Protein AF-A0A1V5FRV1-F1 (afdb_monomer)

Mean predicted aligned error: 22.57 Å

Nearest PDB structures (foldseek):
  6z0c-assembly1_A  TM=2.540E-01  e=7.376E+00  Escherichia coli
  6z0c-assembly4_D  TM=2.560E-01  e=9.775E+00  Escherichia coli

Radius of gyration: 44.07 Å; Cα contacts (8 Å, |Δi|>4): 240; chains: 1; bounding box: 101×92×112 Å

Solvent-accessible surface area (backbone atoms only — not comparable to full-atom values): 21365 Å² total; per-residue (Å²): 135,89,88,80,92,82,87,88,79,75,91,68,97,62,93,72,51,73,69,60,57,52,54,59,54,51,55,56,51,54,54,51,54,51,52,54,50,54,54,51,53,56,52,51,53,53,51,52,53,53,52,52,53,54,52,50,52,53,53,52,52,54,52,52,54,54,53,54,51,50,52,55,49,52,51,36,28,51,50,29,52,45,50,60,75,62,71,70,76,84,74,72,84,60,95,77,74,71,80,88,74,79,82,70,52,67,67,60,30,50,76,62,57,22,47,74,66,50,43,53,52,51,50,23,55,52,48,49,69,52,80,79,91,68,98,71,92,74,53,74,59,37,70,44,67,54,97,91,33,60,26,51,59,42,65,58,78,73,77,71,83,59,66,56,64,60,40,53,59,56,27,75,75,40,61,90,82,38,76,67,23,52,54,36,47,50,50,38,48,67,72,64,56,72,59,84,68,70,70,74,59,71,41,53,68,71,53,16,52,52,52,35,51,48,55,24,47,53,54,58,66,35,69,56,45,54,24,36,52,53,46,54,53,49,42,54,52,31,53,56,21,52,71,66,70,40,50,70,30,41,44,51,25,46,54,51,52,51,54,59,67,38,82,86,32,68,62,72,76,75,63,56,59,61,60,40,56,74,67,47,55,56,61,54,46,53,54,48,45,57,45,31,76,73,70,42,58,72,52,76,68,52,48,50,52,55,47,52,51,44,42,52,56,43,34,51,40,33,51,58,40,48,52,55,49,50,58,52,36,54,52,24,54,78,56,66,39,61,40,57,77,33,65,52,78,80,72,73,66,59,94,62,82,73,77,72,88,73,86,76,80,74,85,131

Sequence (364 aa):
MALGLLAAAGPSSQPMSFGQRLAGAMSQHDAYLQHKQAAAAAAQDRQMRMQAQQQQMQMHQFQQDQVQRQIKQQEADSNAMRDAFSQRELPGPTPDGGQLTTQFDPRGMLNGGASPEAVIKAMQLRASMEKPTDERVLKPGEAVFRNGVQAYGLAEKPEAPPEIVKLMKSRDAFPVGSPQYQTIDAAIKKATTHQPGTTVSVNTGQKGFDNTLKLRGDFRSEPIYKAHQEVQSAYSQIKAALDQASPASDLAAATKIMKLLDPGSVVRESELGMAMNATGMLDRLTHYASNIANGTKLTPSQRKDFRTLADNLYGESVKQYNGKRAEYKGIADRNGLSAQDVLGNESQMPSGKAPAGQWGIKPL

Foldseek 3Di:
DDDDDDDDDDDDPDPDDPVRVVVVVVVVVVVVVVVVVVVVVVVVVVVVVVVVVVVVVVVVVVVVVVVVVVVVLVVLLVVLLCCQVPDDDPPDDDPPNDDDDSDRDLVVSVVSNHDPVSSLVSVLDVLLPPDDPDDDDADAVDFDDDPNHTNDHHHHPDDPDPVLVVLVVQLVVDPPPDPSNVVSVVVNCVSVPDPVDPPVLCLPDPSVVVVLVVLLVVLCVDLLNVQLVLLVVLLVLLVVLLVVQALVSQLVNLVSLVLCVPCVRRDNPPDVVVVVVVVCLVVVSVVVNVVSVVVDGDDPVNSVSSNLSSLVSSQVSLVVSVVSLVVSLVVCVVSVHDSCSRRNDRDDRPPDPNPPDDPDDDDD

pLDDT: mean 70.15, std 14.92, range [35.16, 91.75]

Secondary structure (DSSP, 8-state):
------------SS---HHHHHHHHHHHHHHHHHHHHHHHHHHHHHHHHHHHHHHHHHHHHHHHHHHHHHHHHHHHHHHHHHHHHH-S------TT---------HHHHHHTT--HHHHHHHHHHHHHHSPPSS--PPPTT-EEEETTEEEEEPPS-PPPPPHHHHHHHHHTTS-TTSHHHHHHHHHHHHHH---SS----TTSHHHHHHHHHHHHHHHHHSHHHHHHHHHHHHHHHHHHHHHH--HHHHHHHHHHHHHHHSTTSSS-S-SHHHHHHTTTHHHHHHHHHHHHHTTPPPPHHHHHHHHHHHHHHHHHHHHHHHHHHHHHHHHHHHTT--HHHHH-SPPPPPSS----S-------

Structure (mmCIF, N/CA/C/O backbone):
data_AF-A0A1V5FRV1-F1
#
_entry.id   AF-A0A1V5FRV1-F1
#
loop_
_atom_site.group_PDB
_atom_site.id
_atom_site.type_symbol
_atom_site.label_atom_id
_atom_site.label_alt_id
_atom_site.label_comp_id
_atom_site.label_asym_id
_atom_site.label_entity_id
_atom_site.label_seq_id
_atom_site.pdbx_PDB_ins_code
_atom_site.Cartn_x
_atom_site.Cartn_y
_atom_site.Cartn_z
_atom_site.occupancy
_atom_site.B_iso_or_equiv
_atom_site.auth_seq_id
_atom_site.auth_comp_id
_atom_site.auth_asym_id
_atom_site.auth_atom_id
_atom_site.pdbx_PDB_model_num
ATOM 1 N N . MET A 1 1 ? -51.626 -68.113 14.637 1.00 41.09 1 MET A N 1
ATOM 2 C CA . MET A 1 1 ? -52.933 -68.799 14.598 1.00 41.09 1 MET A CA 1
ATOM 3 C C . MET A 1 1 ? -53.981 -67.799 14.145 1.00 41.09 1 MET A C 1
ATOM 5 O O . MET A 1 1 ? -53.860 -66.629 14.475 1.00 41.09 1 MET A O 1
ATOM 9 N N . ALA A 1 2 ? -54.888 -68.267 13.296 1.00 41.81 2 ALA A N 1
ATOM 10 C CA . ALA A 1 2 ? -55.846 -67.515 12.493 1.00 41.81 2 ALA A CA 1
ATOM 11 C C . ALA A 1 2 ? -57.074 -66.993 13.272 1.00 41.81 2 ALA A C 1
ATOM 13 O O . ALA A 1 2 ? -57.232 -67.337 14.439 1.00 41.81 2 ALA A O 1
ATOM 14 N N . LEU A 1 3 ? -57.942 -66.280 12.524 1.00 42.22 3 LEU A N 1
ATOM 15 C CA . LEU A 1 3 ? -59.357 -65.880 12.735 1.00 42.22 3 LEU A CA 1
ATOM 16 C C . LEU A 1 3 ? -59.529 -64.356 12.894 1.00 42.22 3 LEU A C 1
ATOM 18 O O . LEU A 1 3 ? -58.924 -63.760 13.767 1.00 42.22 3 LEU A O 1
ATOM 22 N N . GLY A 1 4 ? -60.331 -63.641 12.104 1.00 40.25 4 GLY A N 1
ATOM 23 C CA . GLY A 1 4 ? -61.232 -64.023 11.022 1.00 40.25 4 GLY A CA 1
ATOM 24 C C . GLY A 1 4 ? -61.791 -62.769 10.329 1.00 40.25 4 GLY A C 1
ATOM 25 O O . GLY A 1 4 ? -61.887 -61.700 10.926 1.00 40.25 4 GLY A O 1
ATOM 26 N N . LEU A 1 5 ? -62.116 -62.926 9.046 1.00 54.06 5 LEU A N 1
ATOM 27 C CA . LEU A 1 5 ? -62.891 -62.006 8.207 1.00 54.06 5 LEU A CA 1
ATOM 28 C C . LEU A 1 5 ? -64.274 -61.716 8.817 1.00 54.06 5 LEU A C 1
ATOM 30 O O . LEU A 1 5 ? -64.979 -62.680 9.100 1.00 54.06 5 LEU A O 1
ATOM 34 N N . LEU A 1 6 ? -64.725 -60.450 8.870 1.00 40.88 6 LEU A N 1
ATOM 35 C CA . LEU A 1 6 ? -66.151 -60.134 8.673 1.00 40.88 6 LEU A CA 1
ATOM 36 C C . LEU A 1 6 ? -66.428 -58.661 8.287 1.00 40.88 6 LEU A C 1
ATOM 38 O O . LEU A 1 6 ? -66.288 -57.747 9.088 1.00 40.88 6 LEU A O 1
ATOM 42 N N . ALA A 1 7 ? -66.828 -58.496 7.024 1.00 51.31 7 ALA A N 1
ATOM 43 C CA . ALA A 1 7 ? -67.843 -57.593 6.470 1.00 51.31 7 ALA A CA 1
ATOM 44 C C . ALA A 1 7 ? -68.009 -56.147 6.994 1.00 51.31 7 ALA A C 1
ATOM 46 O O . ALA A 1 7 ? -68.579 -55.919 8.053 1.00 51.31 7 ALA A O 1
ATOM 47 N N . ALA A 1 8 ? -67.732 -55.176 6.113 1.00 47.34 8 ALA A N 1
ATOM 48 C CA . ALA A 1 8 ? -68.568 -53.978 5.936 1.00 47.34 8 ALA A CA 1
ATOM 49 C C . ALA A 1 8 ? -68.285 -53.313 4.571 1.00 47.34 8 ALA A C 1
ATOM 51 O O . ALA A 1 8 ? -67.879 -52.158 4.490 1.00 47.34 8 ALA A O 1
ATOM 52 N N . ALA A 1 9 ? -68.457 -54.055 3.473 1.00 44.16 9 ALA A N 1
ATOM 53 C CA . ALA A 1 9 ? -68.547 -53.457 2.143 1.00 44.16 9 ALA A CA 1
ATOM 54 C C . ALA A 1 9 ? -70.025 -53.445 1.746 1.00 44.16 9 ALA A C 1
ATOM 56 O O . ALA A 1 9 ? -70.576 -54.476 1.365 1.00 44.16 9 ALA A O 1
ATOM 57 N N . GLY A 1 10 ? -70.676 -52.289 1.889 1.00 47.22 10 GLY A N 1
ATOM 58 C CA . GLY A 1 10 ? -71.986 -52.061 1.285 1.00 47.22 10 GLY A CA 1
ATOM 59 C C . GLY A 1 10 ? -71.899 -52.216 -0.242 1.00 47.22 10 GLY A C 1
ATOM 60 O O . GLY A 1 10 ? -70.828 -51.987 -0.815 1.00 47.22 10 GLY A O 1
ATOM 61 N N . PRO A 1 11 ? -72.983 -52.629 -0.918 1.00 45.28 11 PRO A N 1
ATOM 62 C CA . PRO A 1 11 ? -72.949 -52.880 -2.350 1.00 45.28 11 PRO A CA 1
ATOM 63 C C . PRO A 1 11 ? -72.830 -51.547 -3.099 1.00 45.28 11 PRO A C 1
ATOM 65 O O . PRO A 1 11 ? -73.812 -50.831 -3.272 1.00 45.28 11 PRO A O 1
ATOM 68 N N . SER A 1 12 ? -71.622 -51.194 -3.545 1.00 51.66 12 SER A N 1
ATOM 69 C CA . SER A 1 12 ? -71.445 -50.163 -4.565 1.00 51.66 12 SER A CA 1
ATOM 70 C C . SER A 1 12 ? -71.659 -50.795 -5.941 1.00 51.66 12 SER A C 1
ATOM 72 O O . SER A 1 12 ? -71.013 -51.774 -6.311 1.00 51.66 12 SER A O 1
ATOM 74 N N . SER A 1 13 ? -72.596 -50.242 -6.707 1.00 54.31 13 SER A N 1
ATOM 75 C CA . SER A 1 13 ? -73.061 -50.729 -8.014 1.00 54.31 13 SER A CA 1
ATOM 76 C C . SER A 1 13 ? -72.083 -50.468 -9.172 1.00 54.31 13 SER A C 1
ATOM 78 O O . SER A 1 13 ? -72.492 -50.392 -10.328 1.00 54.31 13 SER A O 1
ATOM 80 N N . GLN A 1 14 ? -70.783 -50.344 -8.890 1.00 61.12 14 GLN A N 1
ATOM 81 C CA . GLN A 1 14 ? -69.751 -50.129 -9.904 1.00 61.12 14 GLN A CA 1
ATOM 82 C C . GLN A 1 14 ? -68.628 -51.166 -9.754 1.00 61.12 14 GLN A C 1
ATOM 84 O O . GLN A 1 14 ? -68.031 -51.265 -8.675 1.00 61.12 14 GLN A O 1
ATOM 89 N N . PRO A 1 15 ? -68.310 -51.951 -10.803 1.00 50.84 15 PRO A N 1
ATOM 90 C CA . PRO A 1 15 ? -67.240 -52.938 -10.745 1.00 50.84 15 PRO A CA 1
ATOM 91 C C . PRO A 1 15 ? -65.875 -52.232 -10.713 1.00 50.84 15 PRO A C 1
ATOM 93 O O . PRO A 1 15 ? -65.279 -51.936 -11.742 1.00 50.84 15 PRO A O 1
ATOM 96 N N . MET A 1 16 ? -65.376 -51.940 -9.511 1.00 58.41 16 MET A N 1
ATOM 97 C CA . MET A 1 16 ? -64.010 -51.446 -9.298 1.00 58.41 16 MET A CA 1
ATOM 98 C C . MET A 1 16 ? -63.013 -52.590 -9.495 1.00 58.41 16 MET A C 1
ATOM 100 O O . MET A 1 16 ? -63.135 -53.637 -8.848 1.00 58.41 16 MET A O 1
ATOM 104 N N . SER A 1 17 ? -62.019 -52.378 -10.361 1.00 63.75 17 SER A N 1
ATOM 105 C CA . SER A 1 17 ? -60.977 -53.370 -10.640 1.00 63.75 17 SER A CA 1
ATOM 106 C C . SER A 1 17 ? -60.123 -53.633 -9.391 1.00 63.75 17 SER A C 1
ATOM 108 O O . SER A 1 17 ? -59.977 -52.770 -8.520 1.00 63.75 17 SER A O 1
ATOM 110 N N . PHE A 1 18 ? -59.530 -54.827 -9.300 1.00 62.47 18 PHE A N 1
ATOM 111 C CA . PHE A 1 18 ? -58.618 -55.207 -8.213 1.00 62.47 18 PHE A CA 1
ATOM 112 C C . PHE A 1 18 ? -57.517 -54.153 -7.970 1.00 62.47 18 PHE A C 1
ATOM 114 O O . PHE A 1 18 ? -57.190 -53.855 -6.822 1.00 62.47 18 PHE A O 1
ATOM 121 N N . GLY A 1 19 ? -57.031 -53.500 -9.034 1.00 60.72 19 GLY A N 1
ATOM 122 C CA . GLY A 1 19 ? -56.038 -52.426 -8.940 1.00 60.72 19 GLY A CA 1
ATOM 123 C C . GLY A 1 19 ? -56.545 -51.164 -8.230 1.00 60.72 19 GLY A C 1
ATOM 124 O O . GLY A 1 19 ? -55.807 -50.562 -7.454 1.00 60.72 19 GLY A O 1
ATOM 125 N N . GLN A 1 20 ? -57.816 -50.790 -8.411 1.00 59.81 20 GLN A N 1
ATOM 126 C CA . GLN A 1 20 ? -58.406 -49.624 -7.736 1.00 59.81 20 GLN A CA 1
ATOM 127 C C . GLN A 1 20 ? -58.643 -49.868 -6.242 1.00 59.81 20 GLN A C 1
ATOM 129 O O . GLN A 1 20 ? -58.508 -48.949 -5.435 1.00 59.81 20 GLN A O 1
ATOM 134 N N . ARG A 1 21 ? -58.959 -51.109 -5.853 1.00 61.53 21 ARG A N 1
ATOM 135 C CA . ARG A 1 21 ? -59.127 -51.472 -4.437 1.00 61.53 21 ARG A CA 1
ATOM 136 C C . ARG A 1 21 ? -57.789 -51.514 -3.697 1.00 61.53 21 ARG A C 1
ATOM 138 O O . ARG A 1 21 ? -57.724 -51.071 -2.554 1.00 61.53 21 ARG A O 1
ATOM 145 N N . LEU A 1 22 ? -56.726 -51.977 -4.355 1.00 59.28 22 LEU A N 1
ATOM 146 C CA . LEU A 1 22 ? -55.381 -52.000 -3.778 1.00 59.28 22 LEU A CA 1
ATOM 147 C C . LEU A 1 22 ? -54.814 -50.582 -3.581 1.00 59.28 22 LEU A C 1
ATOM 149 O O . LEU A 1 22 ? -54.295 -50.277 -2.510 1.00 59.28 22 LEU A O 1
ATOM 153 N N . ALA A 1 23 ? -55.000 -49.688 -4.556 1.00 60.22 23 ALA A N 1
ATOM 154 C CA . ALA A 1 23 ? -54.555 -48.295 -4.454 1.00 60.22 23 ALA A CA 1
ATOM 155 C C . ALA A 1 23 ? -55.243 -47.524 -3.307 1.00 60.22 23 ALA A C 1
ATOM 157 O O . ALA A 1 23 ? -54.591 -46.767 -2.590 1.00 60.22 23 ALA A O 1
ATOM 158 N N . GLY A 1 24 ? -56.545 -47.750 -3.087 1.00 60.69 24 GLY A N 1
ATOM 159 C CA . GLY A 1 24 ? -57.289 -47.128 -1.984 1.00 60.69 24 GLY A CA 1
ATOM 160 C C . GLY A 1 24 ? -56.910 -47.646 -0.590 1.00 60.69 24 GLY A C 1
ATOM 161 O O . GLY A 1 24 ? -57.058 -46.922 0.391 1.00 60.69 24 GLY A O 1
ATOM 162 N N . ALA A 1 25 ? -56.406 -48.879 -0.486 1.00 61.00 25 ALA A N 1
ATOM 163 C CA . ALA A 1 25 ? -55.920 -49.439 0.775 1.00 61.00 25 ALA A CA 1
ATOM 164 C C . ALA A 1 25 ? -54.504 -48.943 1.124 1.00 61.00 25 ALA A C 1
ATOM 166 O O . ALA A 1 25 ? -54.205 -48.706 2.293 1.00 61.00 25 ALA A O 1
ATOM 167 N N . MET A 1 26 ? -53.647 -48.737 0.118 1.00 60.81 26 MET A N 1
ATOM 168 C CA . MET A 1 26 ? -52.291 -48.211 0.319 1.00 60.81 26 MET A CA 1
ATOM 169 C C . MET A 1 26 ? -52.298 -46.734 0.743 1.00 60.81 26 MET A C 1
ATOM 171 O O . MET A 1 26 ? -51.580 -46.367 1.669 1.00 60.81 26 MET A O 1
ATOM 175 N N . SER A 1 27 ? -53.178 -45.902 0.174 1.00 60.75 27 SER A N 1
ATOM 176 C CA . SER A 1 27 ? -53.272 -44.480 0.546 1.00 60.75 27 SER A CA 1
ATOM 177 C C . SER A 1 27 ? -53.740 -44.245 1.990 1.00 60.75 27 SER A C 1
ATOM 179 O O . SER A 1 27 ? -53.295 -43.302 2.644 1.00 60.75 27 SER A O 1
ATOM 181 N N . GLN A 1 28 ? -54.598 -45.119 2.525 1.00 64.00 28 GLN A N 1
ATOM 182 C CA . GLN A 1 28 ? -55.017 -45.055 3.931 1.00 64.00 28 GLN A CA 1
ATOM 183 C C . GLN A 1 28 ? -53.898 -45.468 4.896 1.00 64.00 28 GLN A C 1
ATOM 185 O O . GLN A 1 28 ? -53.833 -44.963 6.019 1.00 64.00 28 GLN A O 1
ATOM 190 N N . HIS A 1 29 ? -52.995 -46.350 4.462 1.00 63.97 29 HIS A N 1
ATOM 191 C CA . HIS A 1 29 ? -51.834 -46.749 5.253 1.00 63.97 29 HIS A CA 1
ATOM 192 C C . HIS A 1 29 ? -50.803 -45.615 5.364 1.00 63.97 29 HIS A C 1
ATOM 194 O O . HIS A 1 29 ? -50.315 -45.333 6.462 1.00 63.97 29 HIS A O 1
ATOM 200 N N . ASP A 1 30 ? -50.545 -44.906 4.262 1.00 64.56 30 ASP A N 1
ATOM 201 C CA . ASP A 1 30 ? -49.622 -43.766 4.242 1.00 64.56 30 ASP A CA 1
ATOM 202 C C . ASP A 1 30 ? -50.126 -42.593 5.097 1.00 64.56 30 ASP A C 1
ATOM 204 O O . ASP A 1 30 ? -49.364 -42.015 5.877 1.00 64.56 30 ASP A O 1
ATOM 208 N N . ALA A 1 31 ? -51.428 -42.292 5.044 1.00 67.62 31 ALA A N 1
ATOM 209 C CA . ALA A 1 31 ? -52.031 -41.251 5.879 1.00 67.62 31 ALA A CA 1
ATOM 210 C C . ALA A 1 31 ? -51.910 -41.559 7.386 1.00 67.62 31 ALA A C 1
ATOM 212 O O . ALA A 1 31 ? -51.629 -40.671 8.196 1.00 67.62 31 ALA A O 1
ATOM 213 N N . TYR A 1 32 ? -52.070 -42.827 7.777 1.00 75.06 32 TYR A N 1
ATOM 214 C CA . TYR A 1 3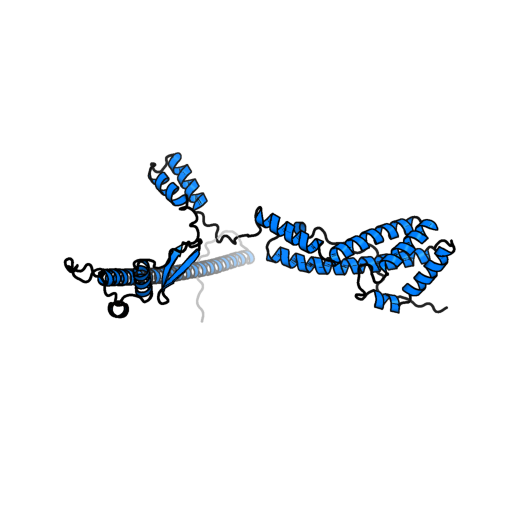2 ? -51.922 -43.259 9.168 1.00 75.06 32 TYR A CA 1
ATOM 215 C C . TYR A 1 32 ? -50.474 -43.138 9.669 1.00 75.06 32 TYR A C 1
ATOM 217 O O . TYR A 1 32 ? -50.234 -42.657 10.783 1.00 75.06 32 TYR A O 1
ATOM 225 N N . LEU A 1 33 ? -49.496 -43.522 8.843 1.00 73.00 33 LEU A N 1
ATOM 226 C CA . LEU A 1 33 ? -48.074 -43.382 9.170 1.00 73.00 33 LEU A CA 1
ATOM 227 C C . LEU A 1 33 ? -47.678 -41.910 9.338 1.00 73.00 33 LEU A C 1
ATOM 229 O O . LEU A 1 33 ? -46.997 -41.565 10.308 1.00 73.00 33 LEU A O 1
ATOM 233 N N . GLN A 1 34 ? -48.165 -41.036 8.455 1.00 76.38 34 GLN A N 1
ATOM 234 C CA . GLN A 1 34 ? -47.895 -39.601 8.517 1.00 76.38 34 GLN A CA 1
ATOM 235 C C . GLN A 1 34 ? -48.488 -38.960 9.781 1.00 76.38 34 GLN A C 1
ATOM 237 O O . GLN A 1 34 ? -47.812 -38.191 10.469 1.00 76.38 34 GLN A O 1
ATOM 242 N N . HIS A 1 35 ? -49.716 -39.330 10.157 1.00 75.88 35 HIS A N 1
ATOM 243 C CA . HIS A 1 35 ? -50.354 -38.817 11.370 1.00 75.88 35 HIS A CA 1
ATOM 244 C C . HIS A 1 35 ? -49.632 -39.277 12.649 1.00 75.88 35 HIS A C 1
ATOM 246 O O . HIS A 1 35 ? -49.495 -38.515 13.609 1.00 75.88 35 HIS A O 1
ATOM 252 N N . LYS A 1 36 ? -49.114 -40.512 12.667 1.00 75.25 36 LYS A N 1
ATOM 253 C CA . LYS A 1 36 ? -48.347 -41.042 13.804 1.00 75.25 36 LYS A CA 1
ATOM 254 C C . LYS A 1 36 ? -47.004 -40.322 13.977 1.00 75.25 36 LYS A C 1
ATOM 256 O O . LYS A 1 36 ? -46.607 -40.040 15.107 1.00 75.25 36 LYS A O 1
ATOM 261 N N . GLN A 1 37 ? -46.334 -39.979 12.876 1.00 76.81 37 GLN A N 1
ATOM 262 C CA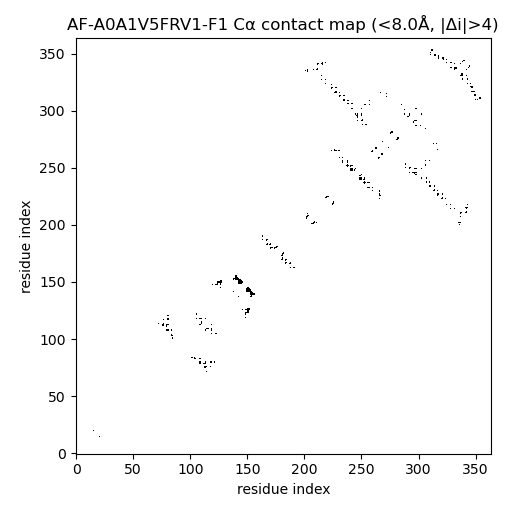 . GLN A 1 37 ? -45.094 -39.195 12.902 1.00 76.81 37 GLN A CA 1
ATOM 263 C C . GLN A 1 37 ? -45.339 -37.746 13.346 1.00 76.81 37 GLN A C 1
ATOM 265 O O . GLN A 1 37 ? -44.605 -37.235 14.192 1.00 76.81 37 GLN A O 1
ATOM 270 N N . ALA A 1 38 ? -46.412 -37.111 12.863 1.00 77.00 38 ALA A N 1
ATOM 271 C CA . ALA A 1 38 ? -46.790 -35.759 13.280 1.00 77.00 38 ALA A CA 1
ATOM 272 C C . ALA A 1 38 ? -47.134 -35.685 14.781 1.00 77.00 38 ALA A C 1
ATOM 274 O O . ALA A 1 38 ? -46.706 -34.764 15.479 1.00 77.00 38 ALA A O 1
ATOM 275 N N . ALA A 1 39 ? -47.849 -36.686 15.308 1.00 76.81 39 ALA A N 1
ATOM 276 C CA . ALA A 1 39 ? -48.165 -36.768 16.732 1.00 76.81 39 ALA A CA 1
ATOM 277 C C . ALA A 1 39 ? -46.911 -36.966 17.608 1.00 76.81 39 ALA A C 1
AT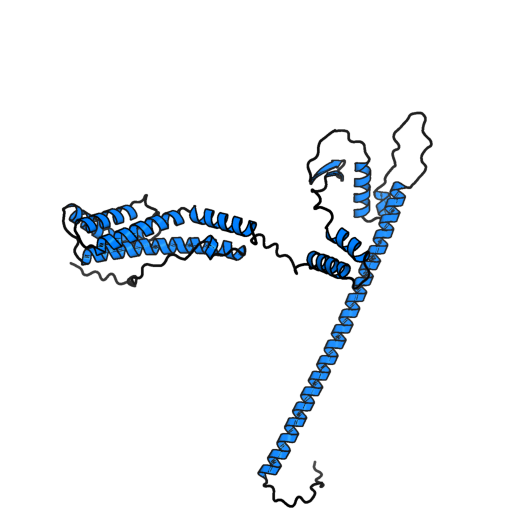OM 279 O O . ALA A 1 39 ? -46.813 -36.364 18.680 1.00 76.81 39 ALA A O 1
ATOM 280 N N . ALA A 1 40 ? -45.939 -37.762 17.147 1.00 77.56 40 ALA A N 1
ATOM 281 C CA . ALA A 1 40 ? -44.668 -37.963 17.843 1.00 77.56 40 ALA A CA 1
ATOM 282 C C . ALA A 1 40 ? -43.812 -36.682 17.870 1.00 77.56 40 ALA A C 1
ATOM 284 O O . ALA A 1 40 ? -43.289 -36.319 18.925 1.00 77.56 40 ALA A O 1
ATOM 285 N N . ALA A 1 41 ? -43.740 -35.951 16.753 1.00 79.19 41 ALA A N 1
ATOM 286 C CA . ALA A 1 41 ? -43.030 -34.673 16.676 1.00 79.19 41 ALA A CA 1
ATOM 287 C C . ALA A 1 41 ? -43.649 -33.609 17.606 1.00 79.19 41 ALA A C 1
ATOM 289 O O . ALA A 1 41 ? -42.937 -32.919 18.335 1.00 79.19 41 ALA A O 1
ATOM 290 N N . ALA A 1 42 ? -44.983 -33.529 17.663 1.00 82.06 42 ALA A N 1
ATOM 291 C CA . ALA A 1 42 ? -45.682 -32.607 18.561 1.00 82.06 42 ALA A CA 1
ATOM 292 C C . ALA A 1 42 ? -45.492 -32.952 20.052 1.00 82.06 42 ALA A C 1
ATOM 294 O O . ALA A 1 42 ? -45.513 -32.062 20.905 1.00 82.06 42 ALA A O 1
ATOM 295 N N . ALA A 1 43 ? -45.315 -34.234 20.392 1.00 82.88 43 ALA A N 1
ATOM 296 C CA . ALA A 1 43 ? -45.014 -34.653 21.759 1.00 82.88 43 ALA A CA 1
ATOM 297 C C . ALA A 1 43 ? -43.595 -34.240 22.185 1.00 82.88 43 ALA A C 1
ATOM 299 O O . ALA A 1 43 ? -43.425 -33.733 23.294 1.00 82.88 43 ALA A O 1
ATOM 300 N N . GLN A 1 44 ? -42.610 -34.383 21.292 1.00 83.44 44 GLN A N 1
ATOM 301 C CA . GLN A 1 44 ? -41.226 -33.965 21.541 1.00 83.44 44 GLN A CA 1
ATOM 302 C C . GLN A 1 44 ? -41.096 -32.443 21.716 1.00 83.44 44 GLN A C 1
ATOM 304 O O . GLN A 1 44 ? -40.418 -31.998 22.642 1.00 83.44 44 GLN A O 1
ATOM 309 N N . ASP A 1 45 ? -41.795 -31.641 20.903 1.00 83.50 45 ASP A N 1
ATOM 310 C CA . ASP A 1 45 ? -41.764 -30.171 21.025 1.00 83.50 45 ASP A CA 1
ATOM 311 C C . ASP A 1 45 ? -42.328 -29.693 22.376 1.00 83.50 45 ASP A C 1
ATOM 313 O O . ASP A 1 45 ? -41.749 -28.833 23.044 1.00 83.50 45 ASP A O 1
ATOM 317 N N . ARG A 1 46 ? -43.420 -30.314 22.853 1.00 86.00 46 ARG A N 1
ATOM 318 C CA . ARG A 1 46 ? -43.967 -30.026 24.192 1.00 86.00 46 ARG A CA 1
ATOM 319 C C . ARG A 1 46 ? -42.980 -30.368 25.307 1.00 86.00 46 ARG A C 1
ATOM 321 O O . ARG A 1 46 ? -42.880 -29.620 26.278 1.00 86.00 46 ARG A O 1
ATOM 328 N N . GLN A 1 47 ? -42.246 -31.470 25.164 1.00 85.56 47 GLN A N 1
ATOM 329 C CA . GLN A 1 47 ? -41.251 -31.900 26.145 1.00 85.56 47 GLN A CA 1
ATOM 330 C C . GLN A 1 47 ? -40.074 -30.920 26.226 1.00 85.56 47 GLN A C 1
ATOM 332 O O . GLN A 1 47 ? -39.703 -30.512 27.327 1.00 85.56 47 GLN A O 1
ATOM 337 N N . MET A 1 48 ? -39.551 -30.469 25.079 1.00 86.19 48 MET A N 1
ATOM 338 C CA . MET A 1 48 ? -38.476 -29.470 25.044 1.00 86.19 48 MET A CA 1
ATOM 339 C C . MET A 1 48 ? -38.908 -28.132 25.645 1.00 86.19 48 MET A C 1
ATOM 341 O O . MET A 1 48 ? -38.156 -27.544 26.422 1.00 86.19 48 MET A O 1
ATOM 345 N N . ARG A 1 49 ? -40.130 -27.662 25.361 1.00 87.31 49 ARG A N 1
ATOM 346 C CA . ARG A 1 49 ? -40.641 -26.410 25.947 1.00 87.31 49 ARG A CA 1
ATOM 347 C C . ARG A 1 49 ? -40.771 -26.480 27.463 1.00 87.31 49 ARG A C 1
ATOM 349 O O . ARG A 1 49 ? -40.377 -25.533 28.136 1.00 87.31 49 ARG A O 1
ATOM 356 N N . MET A 1 50 ? -41.270 -27.592 28.004 1.00 87.50 50 MET A N 1
ATOM 357 C CA . MET A 1 50 ? -41.338 -27.772 29.459 1.00 87.50 50 MET A CA 1
ATOM 358 C C . MET A 1 50 ? -39.947 -27.779 30.095 1.00 87.50 50 MET A C 1
ATOM 360 O O . MET A 1 50 ? -39.741 -27.159 31.137 1.00 87.50 50 MET A O 1
ATOM 364 N N . GLN A 1 51 ? -38.975 -28.427 29.452 1.00 87.56 51 GLN A N 1
ATOM 365 C CA . GLN A 1 51 ? -37.604 -28.479 29.952 1.00 87.56 51 GLN A CA 1
ATOM 366 C C . GLN A 1 51 ? -36.930 -27.097 29.913 1.00 87.56 51 GLN A C 1
ATOM 368 O O . GLN A 1 51 ? -36.306 -26.689 30.892 1.00 87.56 51 GLN A O 1
ATOM 373 N N . ALA A 1 52 ? -37.132 -26.333 28.836 1.00 87.94 52 ALA A N 1
ATOM 374 C CA . ALA A 1 52 ? -36.649 -24.958 28.718 1.00 87.94 52 ALA A CA 1
ATOM 375 C C . ALA A 1 52 ? -37.274 -24.031 29.774 1.00 87.94 52 ALA A C 1
ATOM 377 O O . ALA A 1 52 ? -36.580 -23.213 30.379 1.00 87.94 52 ALA A O 1
ATOM 378 N N . GLN A 1 53 ? -38.572 -24.187 30.045 1.00 88.19 53 GLN A N 1
ATOM 379 C CA . GLN A 1 53 ? -39.273 -23.402 31.060 1.00 88.19 53 GLN A CA 1
ATOM 380 C C . GLN A 1 53 ? -38.771 -23.725 32.477 1.00 88.19 53 GLN A C 1
ATOM 382 O O . GLN A 1 53 ? -38.584 -22.824 33.296 1.00 88.19 53 GLN A O 1
ATOM 387 N N . GLN A 1 54 ? -38.478 -24.997 32.757 1.00 86.94 54 GLN A N 1
ATOM 388 C CA . GLN A 1 54 ? -37.898 -25.420 34.032 1.00 86.94 54 GLN A CA 1
ATOM 389 C C . GLN A 1 54 ? -36.481 -24.855 34.228 1.00 86.94 54 GLN A C 1
ATOM 391 O O . GLN A 1 54 ? -36.135 -24.400 35.320 1.00 86.94 54 GLN A O 1
ATOM 396 N N . GLN A 1 55 ? -35.686 -24.809 33.158 1.00 85.88 55 GLN A N 1
ATOM 397 C CA . GLN A 1 55 ? -34.339 -24.241 33.182 1.00 85.88 55 GLN A CA 1
ATOM 398 C C . GLN A 1 55 ? -34.359 -22.714 33.375 1.00 85.88 55 GLN A C 1
ATOM 400 O O . GLN A 1 55 ? -33.552 -22.175 34.134 1.00 85.88 55 GLN A O 1
ATOM 405 N N . GLN A 1 56 ? -35.329 -22.016 32.771 1.00 85.12 56 GLN A N 1
ATOM 406 C CA . GLN A 1 56 ? -35.549 -20.588 33.020 1.00 85.12 56 GLN A CA 1
ATOM 407 C C . GLN A 1 56 ? -35.898 -20.297 34.483 1.00 85.12 56 GLN A C 1
ATOM 409 O O . GLN A 1 56 ? -35.362 -19.344 35.048 1.00 85.12 56 GLN A O 1
ATOM 414 N N . MET A 1 57 ? -36.746 -21.113 35.119 1.00 86.06 57 MET A N 1
ATOM 415 C CA . MET A 1 57 ? -37.072 -20.921 36.537 1.00 86.06 57 MET A CA 1
ATOM 416 C C . MET A 1 57 ? -35.853 -21.109 37.448 1.00 86.06 57 MET A C 1
ATOM 418 O O . MET A 1 57 ? -35.652 -20.297 38.350 1.00 86.06 57 MET A O 1
ATOM 422 N N . GLN A 1 58 ? -35.001 -22.109 37.189 1.00 86.12 58 GLN A N 1
ATOM 423 C CA . GLN A 1 58 ? -33.749 -22.282 37.944 1.00 86.12 58 GLN A CA 1
ATOM 424 C C . GLN A 1 58 ? -32.815 -21.075 37.806 1.00 86.12 58 GLN A C 1
ATOM 426 O O . GLN A 1 58 ? -32.270 -20.600 38.803 1.00 86.12 58 GLN A O 1
ATOM 431 N N . MET A 1 59 ? -32.662 -20.542 36.591 1.00 80.94 59 MET A N 1
ATOM 432 C CA . MET A 1 59 ? -31.850 -19.345 36.352 1.00 80.94 59 MET A CA 1
ATOM 433 C C . MET A 1 59 ? -32.381 -18.130 37.114 1.00 80.94 59 MET A C 1
ATOM 435 O O . MET A 1 59 ? -31.608 -17.378 37.707 1.00 80.94 59 MET A O 1
ATOM 439 N N . HIS A 1 60 ? -33.701 -17.950 37.127 1.00 80.19 60 HIS A N 1
ATOM 440 C CA . HIS A 1 60 ? -34.328 -16.830 37.820 1.00 80.19 60 HIS A CA 1
ATOM 441 C C . HIS A 1 60 ? -34.130 -16.917 39.339 1.00 80.19 60 HIS A C 1
ATOM 443 O O . HIS A 1 60 ? -33.820 -15.916 39.982 1.00 80.19 60 HIS A O 1
ATOM 449 N N . GLN A 1 61 ? -34.235 -18.121 39.906 1.00 81.06 61 GLN A N 1
ATOM 450 C CA . GLN A 1 61 ? -33.994 -18.355 41.329 1.00 81.06 61 GLN A CA 1
ATOM 451 C C . GLN A 1 61 ? -32.533 -18.082 41.713 1.00 81.06 61 GLN A C 1
ATOM 453 O O . GLN A 1 61 ? -32.273 -17.371 42.682 1.00 81.06 61 GLN A O 1
ATOM 458 N N . PHE A 1 62 ? -31.576 -18.549 40.906 1.00 83.00 62 PHE A N 1
ATOM 459 C CA . PHE A 1 62 ? -30.156 -18.267 41.130 1.00 83.00 62 PHE A CA 1
ATOM 460 C C . PHE A 1 62 ? -29.848 -16.763 41.091 1.00 83.00 62 PHE A C 1
ATOM 462 O O . PHE A 1 62 ? -29.065 -16.256 41.897 1.00 83.00 62 PHE A O 1
ATOM 469 N N . GLN A 1 63 ? -30.483 -16.034 40.172 1.00 79.19 63 GLN A N 1
ATOM 470 C CA . GLN A 1 63 ? -30.313 -14.590 40.061 1.00 79.19 63 GLN A CA 1
ATOM 471 C C . GLN A 1 63 ? -30.874 -13.850 41.286 1.00 79.19 63 GLN A C 1
ATOM 473 O O . GLN A 1 63 ? -30.238 -12.917 41.773 1.00 79.19 63 GLN A O 1
ATOM 478 N N . GLN A 1 64 ? -32.013 -14.285 41.833 1.00 74.00 64 GLN A N 1
ATOM 479 C CA . GLN A 1 64 ? -32.568 -13.703 43.061 1.00 74.00 64 GLN A CA 1
ATOM 480 C C . GLN A 1 64 ? -31.680 -13.959 44.288 1.00 74.00 64 GLN A C 1
ATOM 482 O O . GLN A 1 64 ? -31.449 -13.038 45.075 1.00 74.00 64 GLN A O 1
ATOM 487 N N . ASP A 1 65 ? -31.115 -15.162 44.417 1.00 78.81 65 ASP A N 1
ATOM 488 C CA . ASP A 1 65 ? -30.192 -15.501 45.509 1.00 78.81 65 ASP A CA 1
ATOM 489 C C . ASP A 1 65 ? -28.910 -14.658 45.475 1.00 78.81 65 ASP A C 1
ATOM 491 O O . ASP A 1 65 ? -28.394 -14.253 46.520 1.00 78.81 65 ASP A O 1
ATOM 495 N N . GLN A 1 66 ? -28.386 -14.379 44.278 1.00 76.31 66 GLN A N 1
ATOM 496 C CA . GLN A 1 66 ? -27.233 -13.493 44.085 1.00 76.31 66 GLN A CA 1
ATOM 497 C C . GLN A 1 66 ? -27.538 -12.072 44.576 1.00 76.31 66 GLN A C 1
ATOM 499 O O . GLN A 1 66 ? -26.765 -11.502 45.348 1.00 76.31 66 GLN A O 1
ATOM 504 N N . VAL A 1 67 ? -28.693 -11.523 44.184 1.00 76.62 67 VAL A N 1
ATOM 505 C CA . VAL A 1 67 ? -29.122 -10.174 44.583 1.00 76.62 67 VAL A CA 1
ATOM 506 C C . VAL A 1 67 ? -29.319 -10.084 46.098 1.00 76.62 67 VAL A C 1
ATOM 508 O O . VAL A 1 67 ? -28.839 -9.139 46.721 1.00 76.62 67 VAL A O 1
ATOM 511 N N . GLN A 1 68 ? -29.949 -11.082 46.725 1.00 76.69 68 GLN A N 1
ATOM 512 C CA . GLN A 1 68 ? -30.127 -11.085 48.181 1.00 76.69 68 GLN A CA 1
ATOM 513 C C . GLN A 1 68 ? -28.803 -11.126 48.950 1.00 76.69 68 GLN A C 1
ATOM 515 O O . GLN A 1 68 ? -28.681 -10.459 49.979 1.00 76.69 68 GLN A O 1
ATOM 520 N N . ARG A 1 69 ? -27.801 -11.879 48.474 1.00 77.12 69 ARG A N 1
ATOM 521 C CA . ARG A 1 69 ? -26.467 -11.882 49.100 1.00 77.12 69 ARG A CA 1
ATOM 522 C C . ARG A 1 69 ? -25.794 -10.519 48.993 1.00 77.12 69 ARG A C 1
ATOM 524 O O . ARG A 1 69 ? -25.233 -10.062 49.983 1.00 77.12 69 ARG A O 1
ATOM 531 N N . GLN A 1 70 ? -25.897 -9.862 47.837 1.00 73.62 70 GLN A N 1
ATOM 532 C CA . GLN A 1 70 ? -25.340 -8.521 47.651 1.00 73.62 70 GLN A CA 1
ATOM 533 C C . GLN A 1 70 ? -25.988 -7.491 48.577 1.00 73.62 70 GLN A C 1
ATOM 535 O O . GLN A 1 70 ? -25.271 -6.700 49.180 1.00 73.62 70 GLN A O 1
ATOM 540 N N . ILE A 1 71 ? -27.314 -7.525 48.740 1.00 73.50 71 ILE A N 1
ATOM 541 C CA . ILE A 1 71 ? -28.026 -6.601 49.638 1.00 73.50 71 ILE A CA 1
ATOM 542 C C . ILE A 1 71 ? -27.553 -6.787 51.085 1.00 73.50 71 ILE A C 1
ATOM 544 O O . ILE A 1 71 ? -27.164 -5.816 51.727 1.00 73.50 71 ILE A O 1
ATOM 548 N N . LYS A 1 72 ? -27.493 -8.032 51.577 1.00 74.19 72 LYS A N 1
ATOM 549 C CA . LYS A 1 72 ? -27.006 -8.321 52.938 1.00 74.19 72 LYS A CA 1
ATOM 550 C C . LYS A 1 72 ? -25.561 -7.870 53.150 1.00 74.19 72 LYS A C 1
ATOM 552 O O . LYS A 1 72 ? -25.220 -7.389 54.227 1.00 74.19 72 LYS A O 1
ATOM 557 N N . GLN A 1 73 ? -24.717 -8.027 52.133 1.00 74.62 73 GLN A N 1
ATOM 558 C CA . GLN A 1 73 ? -23.322 -7.605 52.195 1.00 74.62 73 GLN A CA 1
ATOM 559 C C . GLN A 1 73 ? -23.189 -6.076 52.198 1.00 74.62 73 GLN A C 1
ATOM 561 O O . GLN A 1 73 ? -22.442 -5.537 53.006 1.00 74.62 73 GLN A O 1
ATOM 566 N N . GLN A 1 74 ? -23.971 -5.370 51.375 1.00 73.19 74 GLN A N 1
ATOM 567 C CA . GLN A 1 74 ? -24.021 -3.905 51.390 1.00 73.19 74 GLN A CA 1
ATOM 568 C C . GLN A 1 74 ? -24.522 -3.353 52.727 1.00 73.19 74 GLN A C 1
ATOM 570 O O . GLN A 1 74 ? -23.975 -2.370 53.223 1.00 73.19 74 GLN A O 1
ATOM 575 N N . GLU A 1 75 ? -25.535 -3.979 53.327 1.00 73.75 75 GLU A N 1
ATOM 576 C CA . GLU A 1 75 ? -26.036 -3.587 54.645 1.00 73.75 75 GLU A CA 1
ATOM 577 C C . GLU A 1 75 ? -24.968 -3.772 55.731 1.00 73.75 75 GLU A C 1
ATOM 579 O O . GLU A 1 75 ? -24.720 -2.842 56.501 1.00 73.75 75 GLU A O 1
ATOM 584 N N . ALA A 1 76 ? -24.281 -4.919 55.754 1.00 73.00 76 ALA A N 1
ATOM 585 C CA . ALA A 1 76 ? -23.179 -5.177 56.684 1.00 73.00 76 ALA A CA 1
ATOM 586 C C . ALA A 1 76 ? -22.031 -4.165 56.516 1.00 73.00 76 ALA A C 1
ATOM 588 O O . ALA A 1 76 ? -21.580 -3.576 57.499 1.00 73.00 76 ALA A O 1
ATOM 589 N N . ASP A 1 77 ? -21.627 -3.889 55.275 1.00 77.44 77 ASP A N 1
ATOM 590 C CA . ASP A 1 77 ? -20.587 -2.908 54.955 1.00 77.44 77 ASP A CA 1
ATOM 591 C C . ASP A 1 77 ? -20.991 -1.489 55.375 1.00 77.44 77 ASP A C 1
ATOM 593 O O . ASP A 1 77 ? -20.178 -0.735 55.916 1.00 77.44 77 ASP A O 1
ATOM 597 N N . SER A 1 78 ? -22.257 -1.118 55.158 1.00 71.88 78 SER A N 1
ATOM 598 C CA . SER A 1 78 ? -22.786 0.196 55.534 1.00 71.88 78 SER A CA 1
ATOM 599 C C . SER A 1 78 ? -22.823 0.396 57.049 1.00 71.88 78 SER A C 1
ATOM 601 O O . SER A 1 78 ? -22.442 1.463 57.534 1.00 71.88 78 SER A O 1
ATOM 603 N N . ASN A 1 79 ? -23.207 -0.638 57.802 1.00 75.69 79 ASN A N 1
ATOM 604 C CA . ASN A 1 79 ? -23.231 -0.604 59.259 1.00 75.69 79 ASN A CA 1
ATOM 605 C C . ASN A 1 79 ? -21.813 -0.568 59.832 1.00 75.69 79 ASN A C 1
ATOM 607 O O . ASN A 1 79 ? -21.532 0.263 60.689 1.00 75.69 79 ASN A O 1
ATOM 611 N N . ALA A 1 80 ? -20.892 -1.372 59.297 1.00 70.88 80 ALA A N 1
ATOM 612 C CA . ALA A 1 80 ? -19.504 -1.362 59.741 1.00 70.88 80 ALA A CA 1
ATOM 613 C C . ALA A 1 80 ? -18.797 -0.029 59.442 1.00 70.88 80 ALA A C 1
ATOM 615 O O . ALA A 1 80 ? -18.043 0.468 60.278 1.00 70.88 80 ALA A O 1
ATOM 616 N N . MET A 1 81 ? -19.055 0.589 58.280 1.00 67.25 81 MET A N 1
ATOM 617 C CA . MET A 1 81 ? -18.573 1.945 57.990 1.00 67.25 81 MET A CA 1
ATOM 618 C C . MET A 1 81 ? -19.179 2.963 58.952 1.00 67.25 81 MET A C 1
ATOM 620 O O . MET A 1 81 ? -18.452 3.795 59.488 1.00 67.25 81 MET A O 1
ATOM 624 N N . ARG A 1 82 ? -20.492 2.897 59.200 1.00 70.38 82 ARG A N 1
ATOM 625 C CA . ARG A 1 82 ? -21.152 3.788 60.155 1.00 70.38 82 ARG A CA 1
ATOM 626 C C . ARG A 1 82 ? -20.488 3.682 61.522 1.00 70.38 82 ARG A C 1
ATOM 628 O O . ARG A 1 82 ? -20.032 4.703 62.014 1.00 70.38 82 ARG A O 1
ATOM 635 N N . ASP A 1 83 ? -20.324 2.476 62.056 1.00 66.56 83 ASP A N 1
ATOM 636 C CA . ASP A 1 83 ? -19.707 2.233 63.362 1.00 66.56 83 ASP A CA 1
ATOM 637 C C . ASP A 1 83 ? -18.245 2.696 63.435 1.00 66.56 83 ASP A C 1
ATOM 639 O O . ASP A 1 83 ? -17.848 3.295 64.438 1.00 66.56 83 ASP A O 1
ATOM 643 N N . ALA A 1 84 ? -17.465 2.501 62.365 1.00 63.12 84 ALA A N 1
ATOM 644 C CA . ALA A 1 84 ? -16.076 2.961 62.270 1.00 63.12 84 ALA A CA 1
ATOM 645 C C . ALA A 1 84 ? -15.933 4.492 62.304 1.00 63.12 84 ALA A C 1
ATOM 647 O O . ALA A 1 84 ? -14.892 5.005 62.715 1.00 63.12 84 ALA A O 1
ATOM 648 N N . PHE A 1 85 ? -16.969 5.219 61.877 1.00 61.56 85 PHE A N 1
ATOM 649 C CA . PHE A 1 85 ? -17.004 6.681 61.885 1.00 61.56 85 PHE A CA 1
ATOM 650 C C . PHE A 1 85 ? -17.924 7.269 62.974 1.00 61.56 85 PHE A C 1
ATOM 652 O O . PHE A 1 85 ? -17.900 8.483 63.174 1.00 61.56 85 PHE A O 1
ATOM 659 N N . SER A 1 86 ? -18.717 6.451 63.685 1.00 57.69 86 SER A N 1
ATOM 660 C CA . SER A 1 86 ? -19.717 6.910 64.667 1.00 57.69 86 SER A CA 1
ATOM 661 C C . SER A 1 86 ? -19.433 6.554 66.127 1.00 57.69 86 SER A C 1
ATOM 663 O O . SER A 1 86 ? -20.052 7.150 67.007 1.00 57.69 86 SER A O 1
ATOM 665 N N . GLN A 1 87 ? -18.540 5.609 66.434 1.00 51.25 87 GLN A N 1
ATOM 666 C CA . GLN A 1 87 ? -18.125 5.355 67.822 1.00 51.25 87 GLN A CA 1
ATOM 667 C C . GLN A 1 87 ? -16.963 6.298 68.189 1.00 51.25 87 GLN A C 1
ATOM 669 O O . GLN A 1 87 ? -15.942 6.288 67.517 1.00 51.25 87 GLN A O 1
ATOM 674 N N . ARG A 1 88 ? -16.987 7.124 69.238 1.00 46.28 88 ARG A N 1
ATOM 675 C CA . ARG A 1 88 ? -17.946 7.395 70.315 1.00 46.28 88 ARG A CA 1
ATOM 676 C C . ARG A 1 88 ? -17.459 8.697 70.975 1.00 46.28 88 ARG A C 1
ATOM 678 O O . ARG A 1 88 ? -16.254 8.866 71.096 1.00 46.28 88 ARG A O 1
ATOM 685 N N . GLU A 1 89 ? -18.393 9.557 71.382 1.00 42.34 89 GLU A N 1
ATOM 686 C CA . GLU A 1 89 ? -18.189 10.803 72.146 1.00 42.34 89 GLU A CA 1
ATOM 687 C C . GLU A 1 89 ? -17.201 11.797 71.523 1.00 42.34 89 GLU A C 1
ATOM 689 O O . GLU A 1 89 ? -15.990 11.643 71.613 1.00 42.34 89 GLU A O 1
ATOM 694 N N . LEU A 1 90 ? -17.732 12.882 70.944 1.00 43.53 90 LEU A N 1
ATOM 695 C CA . LEU A 1 90 ? -16.985 14.136 70.854 1.00 43.53 90 LEU A CA 1
ATOM 696 C C . LEU A 1 90 ? -16.446 14.418 72.265 1.00 43.53 90 LEU A C 1
ATOM 698 O O . LEU A 1 90 ? -17.260 14.723 73.144 1.00 43.53 90 LEU A O 1
ATOM 702 N N . PRO A 1 91 ? -15.127 14.314 72.521 1.00 42.38 91 PRO A N 1
ATOM 703 C CA . PRO A 1 91 ? -14.590 14.855 73.748 1.00 42.38 91 PRO A CA 1
ATOM 704 C C . PRO A 1 91 ? -14.935 16.336 73.672 1.00 42.38 91 PRO A C 1
ATOM 706 O O . PRO A 1 91 ? -14.636 16.996 72.669 1.00 42.38 91 PRO A O 1
ATOM 709 N N . GLY A 1 92 ? -15.630 16.849 74.689 1.00 50.72 92 GLY A N 1
ATOM 710 C CA . GLY A 1 92 ? -15.765 18.292 74.846 1.00 50.72 92 GLY A CA 1
ATOM 711 C C . GLY A 1 92 ? -14.385 18.935 74.661 1.00 50.72 92 GLY A C 1
ATOM 712 O O . GLY A 1 92 ? -13.380 18.286 74.966 1.00 50.72 92 GLY A O 1
ATOM 713 N N . PRO A 1 93 ? -14.311 20.154 74.103 1.00 48.88 93 PRO A N 1
ATOM 714 C CA . PRO A 1 93 ? -13.048 20.749 73.690 1.00 48.88 93 PRO A CA 1
ATOM 715 C C . PRO A 1 93 ? -12.031 20.654 74.829 1.00 48.88 93 PRO A C 1
ATOM 717 O O . PRO A 1 93 ? -12.210 21.260 75.884 1.00 48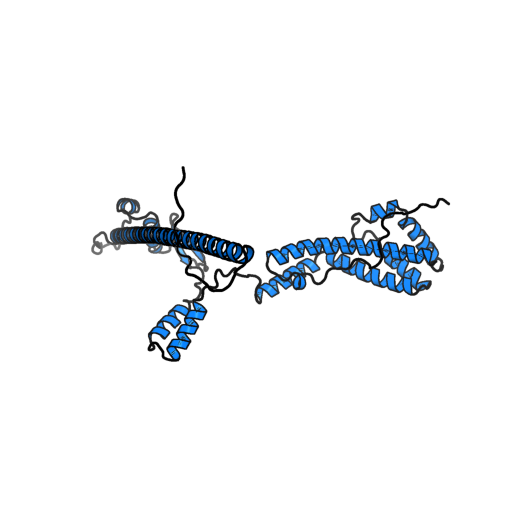.88 93 PRO A O 1
ATOM 720 N N . THR A 1 94 ? -10.980 19.856 74.637 1.00 52.03 94 THR A N 1
ATOM 721 C CA . THR A 1 94 ? -9.839 19.875 75.548 1.00 52.03 94 THR A CA 1
ATOM 722 C C . THR A 1 94 ? -9.218 21.271 75.483 1.00 52.03 94 THR A C 1
ATOM 724 O O . THR A 1 94 ? -9.067 21.786 74.368 1.00 52.03 94 THR A O 1
ATOM 727 N N . PRO A 1 95 ? -8.839 21.875 76.625 1.00 48.94 95 PRO A N 1
ATOM 728 C CA . PRO A 1 95 ? -8.338 23.252 76.694 1.00 48.94 95 PRO A CA 1
ATOM 729 C C . PRO A 1 95 ? -7.169 23.583 75.751 1.00 48.94 95 PRO A C 1
ATOM 731 O O . PRO A 1 95 ? -6.979 24.748 75.422 1.00 48.94 95 PRO A O 1
ATOM 734 N N . ASP A 1 96 ? -6.440 22.574 75.262 1.00 52.31 96 ASP A N 1
ATOM 735 C CA . ASP A 1 96 ? -5.203 22.752 74.493 1.00 52.31 96 ASP A CA 1
ATOM 736 C C . ASP A 1 96 ? -5.324 22.507 72.976 1.00 52.31 96 ASP A C 1
ATOM 738 O O . ASP A 1 96 ? -4.314 22.386 72.287 1.00 52.31 96 ASP A O 1
ATOM 742 N N . GLY A 1 97 ? -6.536 22.429 72.409 1.00 49.44 97 GLY A N 1
ATOM 743 C CA . GLY A 1 97 ? -6.712 22.416 70.944 1.00 49.44 97 GLY A CA 1
ATOM 744 C C . GLY A 1 97 ? -6.040 21.244 70.203 1.00 49.44 97 GLY A C 1
ATOM 745 O O . GLY A 1 97 ? -5.732 21.357 69.014 1.00 49.44 97 GLY A O 1
ATOM 746 N N . GLY A 1 98 ? -5.801 20.121 70.888 1.00 48.28 98 GLY A N 1
ATOM 747 C CA . GLY A 1 98 ? -5.240 18.905 70.297 1.00 48.28 98 GLY A CA 1
ATOM 748 C C . GLY A 1 98 ? -6.139 18.315 69.204 1.00 48.28 98 GLY A C 1
ATOM 749 O O . GLY A 1 98 ? -7.366 18.376 69.285 1.00 48.28 98 GLY A O 1
ATOM 750 N N . GLN A 1 99 ? -5.523 17.751 68.158 1.00 47.53 99 GLN A N 1
ATOM 751 C CA . GLN A 1 99 ? -6.248 17.142 67.040 1.00 47.53 99 GLN A CA 1
ATOM 752 C C . GLN A 1 99 ? -7.148 16.002 67.532 1.00 47.53 99 GLN A C 1
ATOM 754 O O . GLN A 1 99 ? -6.683 15.072 68.187 1.00 47.53 99 GLN A O 1
ATOM 759 N N . LEU A 1 100 ? -8.427 16.058 67.157 1.00 47.22 100 LEU A N 1
ATOM 760 C CA . LEU A 1 100 ? -9.371 14.951 67.286 1.00 47.22 100 LEU A CA 1
ATOM 761 C C . LEU A 1 100 ? -8.865 13.776 66.436 1.00 47.22 100 LEU A C 1
ATOM 763 O O . LEU A 1 100 ? -9.074 13.751 65.223 1.00 47.22 100 LEU A O 1
ATOM 767 N N 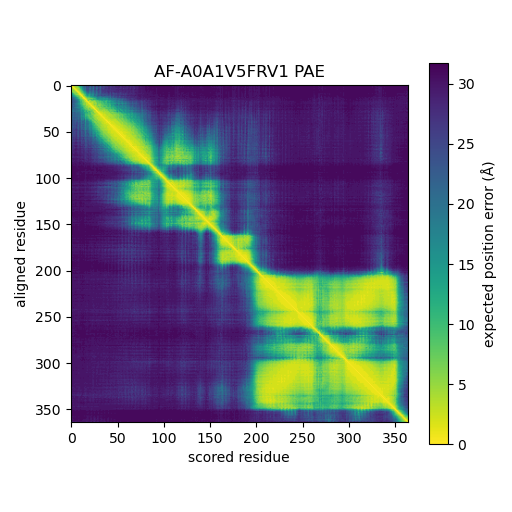. THR A 1 101 ? -8.179 12.809 67.040 1.00 50.81 101 THR A N 1
ATOM 768 C CA . THR A 1 101 ? -7.831 11.564 66.354 1.00 50.81 101 THR A CA 1
ATOM 769 C C . THR A 1 101 ? -8.965 10.566 66.562 1.00 50.81 101 THR A C 1
ATOM 771 O O . THR A 1 101 ? -9.066 9.884 67.576 1.00 50.81 101 THR A O 1
ATOM 774 N N . THR A 1 102 ? -9.866 10.467 65.585 1.00 53.81 102 THR A N 1
ATOM 775 C CA . THR A 1 102 ? -10.789 9.331 65.507 1.00 53.81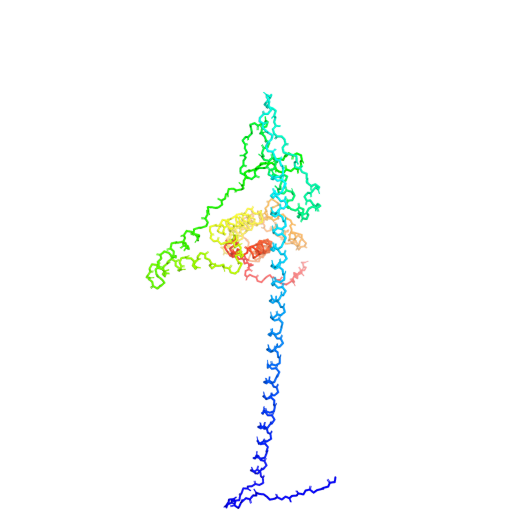 102 THR A CA 1
ATOM 776 C C . THR A 1 102 ? -9.963 8.082 65.212 1.00 53.81 102 THR A C 1
ATOM 778 O O . THR A 1 102 ? -9.290 7.987 64.180 1.00 53.81 102 THR A O 1
ATOM 781 N N . GLN A 1 103 ? -9.921 7.143 66.156 1.00 57.53 103 GLN A N 1
ATOM 782 C CA . GLN A 1 103 ? -9.109 5.934 66.055 1.00 57.53 103 GLN A CA 1
ATOM 783 C C . GLN A 1 103 ? -9.815 4.906 65.159 1.00 57.53 103 GLN A C 1
ATOM 785 O O . GLN A 1 103 ? -10.507 4.015 65.628 1.00 57.53 103 GLN A O 1
ATOM 790 N N . PHE A 1 104 ? -9.661 5.056 63.844 1.00 67.94 104 PHE A N 1
ATOM 791 C CA . PHE A 1 104 ? -10.126 4.068 62.868 1.00 67.94 104 PHE A CA 1
ATOM 792 C C . PHE A 1 104 ? -9.312 2.773 63.000 1.00 67.94 104 PHE A C 1
ATOM 794 O O . PHE A 1 104 ? -8.085 2.794 62.842 1.00 67.94 104 PHE A O 1
ATOM 801 N N . ASP A 1 105 ? -10.009 1.667 63.269 1.00 75.00 105 ASP A N 1
ATOM 802 C CA . ASP A 1 105 ? -9.440 0.325 63.391 1.00 75.00 105 ASP A CA 1
ATOM 803 C C . ASP A 1 105 ? -9.906 -0.585 62.231 1.00 75.00 105 ASP A C 1
ATOM 805 O O . ASP A 1 105 ? -11.001 -1.157 62.278 1.00 75.00 105 ASP A O 1
ATOM 809 N N . PRO A 1 106 ? -9.072 -0.771 61.189 1.00 68.56 106 PRO A N 1
ATOM 810 C CA . PRO A 1 106 ? -9.410 -1.623 60.051 1.00 68.56 106 PRO A CA 1
ATOM 811 C C . PRO A 1 106 ? -9.537 -3.109 60.422 1.00 68.56 106 PRO A C 1
ATOM 813 O O . PRO A 1 106 ? -10.249 -3.846 59.740 1.00 68.56 106 PRO A O 1
ATOM 816 N N . ARG A 1 107 ? -8.887 -3.573 61.500 1.00 76.31 107 ARG A N 1
ATOM 817 C CA . ARG A 1 107 ? -9.037 -4.959 61.975 1.00 76.31 107 ARG A CA 1
ATOM 818 C C . ARG A 1 107 ? -10.369 -5.159 62.690 1.00 76.31 107 ARG A C 1
ATOM 820 O O . ARG A 1 107 ? -11.010 -6.187 62.484 1.00 76.31 107 ARG A O 1
ATOM 827 N N . GLY A 1 108 ? -10.805 -4.169 63.468 1.00 76.62 108 GLY A N 1
ATOM 828 C CA . GLY A 1 108 ? -12.131 -4.146 64.087 1.00 76.62 108 GLY A CA 1
ATOM 829 C C . GLY A 1 108 ? -13.264 -4.214 63.059 1.00 76.62 108 GLY A C 1
ATOM 830 O O . GLY A 1 108 ? -14.224 -4.950 63.260 1.00 76.62 108 GLY A O 1
ATOM 831 N N . MET A 1 109 ? -13.117 -3.538 61.915 1.00 73.00 109 MET A N 1
ATOM 832 C CA . MET A 1 109 ? -14.108 -3.579 60.831 1.00 73.00 109 MET A CA 1
ATOM 833 C C . MET A 1 109 ? -14.209 -4.949 60.153 1.00 73.00 109 MET A C 1
ATOM 835 O O . MET A 1 109 ? -15.316 -5.441 59.950 1.00 73.00 109 MET A O 1
ATOM 839 N N . LEU A 1 110 ? -13.074 -5.588 59.842 1.00 76.38 110 LEU A N 1
ATOM 840 C CA . LEU A 1 110 ? -13.072 -6.948 59.284 1.00 76.38 110 LEU A CA 1
ATOM 841 C C . LEU A 1 110 ? -13.714 -7.947 60.256 1.00 76.38 110 LEU A C 1
ATOM 843 O O . LEU A 1 110 ? -14.529 -8.772 59.850 1.00 76.38 110 LEU A O 1
ATOM 847 N N . ASN A 1 111 ? -13.396 -7.837 61.550 1.00 76.69 111 ASN A N 1
ATOM 848 C CA . ASN A 1 111 ? -14.004 -8.669 62.592 1.00 76.69 111 ASN A CA 1
ATOM 849 C C . ASN A 1 111 ? -15.498 -8.359 62.805 1.00 76.69 111 ASN A C 1
ATOM 851 O O . ASN A 1 111 ? -16.250 -9.244 63.205 1.00 76.69 111 ASN A O 1
ATOM 855 N N . GLY A 1 112 ? -15.933 -7.130 62.516 1.00 71.31 112 GLY A N 1
ATOM 856 C CA . GLY A 1 112 ? -17.330 -6.690 62.536 1.00 71.31 112 GLY A CA 1
ATOM 857 C C . GLY A 1 112 ? -18.139 -7.076 61.293 1.00 71.31 112 GLY A C 1
ATOM 858 O O . GLY A 1 112 ? -19.298 -6.686 61.186 1.00 71.31 112 GLY A O 1
ATOM 859 N N . GLY A 1 113 ? -17.552 -7.835 60.359 1.00 71.56 113 GLY A N 1
ATOM 860 C CA . GLY A 1 113 ? -18.234 -8.327 59.161 1.00 71.56 113 GLY A CA 1
ATOM 861 C C . GLY A 1 113 ? -18.147 -7.411 57.939 1.00 71.56 113 GLY A C 1
ATOM 862 O O . GLY A 1 113 ? -18.824 -7.687 56.950 1.00 71.56 113 GLY A O 1
ATOM 863 N N . ALA A 1 114 ? -17.320 -6.359 57.972 1.00 76.56 114 ALA A N 1
ATOM 864 C CA . ALA A 1 114 ? -17.051 -5.538 56.795 1.00 76.56 114 ALA A CA 1
ATOM 865 C C . ALA A 1 114 ? -16.275 -6.329 55.737 1.00 76.56 114 ALA A C 1
ATOM 867 O O . ALA A 1 114 ? -15.321 -7.051 56.043 1.00 76.56 114 ALA A O 1
ATOM 868 N N . SER A 1 115 ? -16.629 -6.130 54.472 1.00 79.25 115 SER A N 1
ATOM 869 C CA . SER A 1 115 ? -15.856 -6.631 53.348 1.00 79.25 115 SER A CA 1
ATOM 870 C C . SER A 1 115 ? -14.459 -5.985 53.301 1.00 79.25 115 SER A C 1
ATOM 872 O O . SER A 1 115 ? -14.285 -4.822 53.684 1.00 79.25 115 SER A O 1
ATOM 874 N N . PRO A 1 116 ? -13.435 -6.694 52.787 1.00 75.19 116 PRO A N 1
ATOM 875 C CA . PRO A 1 116 ? -12.114 -6.109 52.555 1.00 75.19 116 PRO A CA 1
ATOM 876 C C . PRO A 1 116 ? -12.154 -4.826 51.710 1.00 75.19 116 PRO A C 1
ATOM 878 O O . PRO A 1 116 ? -11.379 -3.902 51.954 1.00 75.19 116 PRO A O 1
ATOM 881 N N . GLU A 1 117 ? -13.087 -4.733 50.758 1.00 76.56 117 GLU A N 1
ATOM 882 C CA . GLU A 1 117 ? -13.297 -3.530 49.945 1.00 76.56 117 GLU A CA 1
ATOM 883 C C . GLU A 1 117 ? -13.819 -2.349 50.772 1.00 76.56 117 GLU A C 1
ATOM 885 O O . GLU A 1 117 ? -13.320 -1.229 50.629 1.00 76.56 117 GLU A O 1
ATOM 890 N N . ALA A 1 118 ? -14.776 -2.581 51.677 1.00 72.31 118 ALA A N 1
ATOM 891 C CA . ALA A 1 118 ? -15.299 -1.545 52.565 1.00 72.31 118 ALA A CA 1
ATOM 892 C C . ALA A 1 118 ? -14.211 -0.982 53.493 1.00 72.31 118 ALA A C 1
ATOM 894 O O . ALA A 1 118 ? -14.150 0.228 53.719 1.00 72.31 118 ALA A O 1
ATOM 895 N N . VAL A 1 119 ? -13.301 -1.836 53.970 1.00 76.75 119 VAL A N 1
ATOM 896 C CA . VAL A 1 119 ? -12.168 -1.422 54.811 1.00 76.75 119 VAL A CA 1
ATOM 897 C C . VAL A 1 119 ? -11.176 -0.558 54.034 1.00 76.75 119 VAL A C 1
ATOM 899 O O . VAL A 1 119 ? -10.779 0.499 54.525 1.00 76.75 119 VAL A O 1
ATOM 902 N N . ILE A 1 120 ? -10.829 -0.940 52.799 1.00 78.44 120 ILE A N 1
ATOM 903 C CA . ILE A 1 120 ? -9.969 -0.129 51.919 1.00 78.44 120 ILE A CA 1
ATOM 904 C C . ILE A 1 120 ? -10.610 1.235 51.649 1.00 78.44 120 ILE A C 1
ATOM 906 O O . ILE A 1 120 ? -9.946 2.267 51.757 1.00 78.44 120 ILE A O 1
ATOM 910 N N . LYS A 1 121 ? -11.909 1.260 51.341 1.00 76.00 121 LYS A N 1
ATOM 911 C CA . LYS A 1 121 ? -12.643 2.500 51.070 1.00 76.00 121 LYS A CA 1
ATOM 912 C C . LYS A 1 121 ? -12.677 3.426 52.287 1.00 76.00 121 LYS A C 1
ATOM 914 O O . LYS A 1 121 ? -12.501 4.636 52.151 1.00 76.00 121 LYS A O 1
ATOM 919 N N . ALA A 1 122 ? -12.846 2.867 53.482 1.00 72.62 122 ALA A N 1
ATOM 920 C CA . ALA A 1 122 ? -12.818 3.636 54.717 1.00 72.62 122 ALA A CA 1
ATOM 921 C C . ALA A 1 122 ? -11.404 4.162 55.051 1.00 72.62 122 ALA A C 1
ATOM 923 O O . ALA A 1 122 ? -11.266 5.304 55.492 1.00 72.62 122 ALA A O 1
ATOM 924 N N . MET A 1 123 ? -10.348 3.396 54.745 1.00 76.00 123 MET A N 1
ATOM 925 C CA . MET A 1 123 ? -8.957 3.867 54.832 1.00 76.00 123 MET A CA 1
ATOM 926 C C . MET A 1 123 ? -8.677 5.031 53.875 1.00 76.00 123 MET A C 1
ATOM 928 O O . MET A 1 123 ? -8.052 6.010 54.280 1.00 76.00 123 MET A O 1
ATOM 932 N N . GLN A 1 124 ? -9.152 4.947 52.627 1.00 75.56 124 GLN A N 1
ATOM 933 C CA . GLN A 1 124 ? -9.024 6.027 51.638 1.00 75.56 124 GLN A CA 1
ATOM 934 C C . GLN A 1 124 ? -9.725 7.300 52.118 1.00 75.56 124 GLN A C 1
ATOM 936 O O . GLN A 1 124 ? -9.139 8.381 52.086 1.00 75.56 124 GLN A O 1
ATOM 941 N N . LEU A 1 125 ? -10.955 7.169 52.628 1.00 73.50 125 LEU A N 1
ATOM 942 C CA . LEU A 1 125 ? -11.707 8.301 53.163 1.00 73.50 125 LEU A CA 1
ATOM 943 C C . LEU A 1 125 ? -10.958 8.961 54.327 1.00 73.50 125 LEU A C 1
ATOM 945 O O . LEU A 1 125 ? -10.794 10.178 54.327 1.00 73.50 125 LEU A O 1
ATOM 949 N N . ARG A 1 126 ? -10.420 8.178 55.270 1.00 73.94 126 ARG A N 1
ATOM 950 C CA . ARG A 1 126 ? -9.613 8.718 56.374 1.00 73.94 126 ARG A CA 1
ATOM 951 C C . ARG A 1 126 ? -8.356 9.434 55.878 1.00 73.94 126 ARG A C 1
ATOM 953 O O . ARG A 1 126 ? -8.090 10.548 56.315 1.00 73.94 126 ARG A O 1
ATOM 960 N N . ALA A 1 127 ? -7.625 8.831 54.942 1.00 70.38 127 ALA A N 1
ATOM 961 C CA . ALA A 1 127 ? -6.425 9.429 54.357 1.00 70.38 127 ALA A CA 1
ATOM 962 C C . ALA A 1 127 ? -6.727 10.746 53.615 1.00 70.38 127 ALA A C 1
ATOM 964 O O . ALA A 1 127 ? -5.899 11.654 53.613 1.00 70.38 127 ALA A O 1
ATOM 965 N N . SER A 1 128 ? -7.924 10.878 53.031 1.00 66.38 128 SER A N 1
ATOM 966 C CA . SER A 1 128 ? -8.388 12.117 52.389 1.00 66.38 128 SER A CA 1
ATOM 967 C C . SER A 1 128 ? -8.717 13.245 53.379 1.00 66.38 128 SER A C 1
ATOM 969 O O . SER A 1 128 ? -8.654 14.418 53.014 1.00 66.38 128 SER A O 1
ATOM 971 N N . MET A 1 129 ? -9.047 12.911 54.634 1.00 66.44 129 MET A N 1
ATOM 972 C CA . MET A 1 129 ? -9.376 13.882 55.689 1.00 66.44 129 MET A CA 1
ATOM 973 C C . MET A 1 129 ? -8.134 14.435 56.406 1.00 66.44 129 MET A C 1
ATOM 975 O O . MET A 1 129 ? -8.218 15.453 57.094 1.00 66.44 129 MET A O 1
ATOM 979 N N . GLU A 1 130 ? -6.974 13.793 56.255 1.00 67.56 130 GLU A N 1
ATOM 980 C CA . GLU A 1 130 ? -5.708 14.298 56.783 1.00 67.56 130 GLU A CA 1
ATOM 981 C C . GLU A 1 130 ? -5.229 15.513 55.972 1.00 67.56 130 GLU A C 1
ATOM 983 O O . GLU A 1 130 ? -5.017 15.425 54.757 1.00 67.56 130 GLU A O 1
ATOM 988 N N . LYS A 1 131 ? -4.994 16.647 56.646 1.00 60.47 131 LYS A N 1
ATOM 989 C CA . LYS A 1 131 ? -4.580 17.902 55.995 1.00 60.47 131 LYS A CA 1
ATOM 990 C C . LYS A 1 131 ? -3.366 17.689 55.066 1.00 60.47 131 LYS A C 1
ATOM 992 O O . LYS A 1 131 ? -2.401 17.044 55.478 1.00 60.47 131 LYS A O 1
ATOM 997 N N . PRO A 1 132 ? -3.389 18.200 53.820 1.00 59.44 132 PRO A N 1
ATOM 998 C CA . PRO A 1 132 ? -2.239 18.152 52.924 1.00 59.44 132 PRO A CA 1
ATOM 999 C C . PRO A 1 132 ? -1.052 18.930 53.480 1.00 59.44 132 PRO A C 1
ATOM 1001 O O . PRO A 1 132 ? -1.179 20.098 53.828 1.00 59.44 132 PRO A O 1
ATOM 1004 N N . THR A 1 133 ? 0.092 18.251 53.579 1.00 60.09 133 THR A N 1
ATOM 1005 C CA . THR A 1 133 ? 1.382 18.837 53.966 1.00 60.09 133 THR A CA 1
ATOM 1006 C C . THR A 1 133 ? 2.063 19.561 52.807 1.00 60.09 133 THR A C 1
ATOM 1008 O O . THR A 1 133 ? 2.841 20.470 53.060 1.00 60.09 133 THR A O 1
ATOM 1011 N N . ASP A 1 134 ? 1.729 19.206 51.561 1.00 62.09 134 ASP A N 1
ATOM 1012 C CA . ASP A 1 134 ? 2.296 19.796 50.347 1.00 62.09 134 ASP A CA 1
ATOM 1013 C C . ASP A 1 134 ? 1.196 20.340 49.426 1.00 62.09 134 ASP A C 1
ATOM 1015 O O . ASP A 1 134 ? 0.301 19.606 48.988 1.00 62.09 134 ASP A O 1
ATOM 1019 N N . GLU A 1 135 ? 1.287 21.626 49.085 1.00 59.16 135 GLU A N 1
ATOM 1020 C CA . GLU A 1 135 ? 0.490 22.244 48.024 1.00 59.16 135 GLU A CA 1
ATOM 1021 C C . GLU A 1 135 ? 1.042 21.813 46.657 1.00 59.16 135 GLU A C 1
ATOM 1023 O O . GLU A 1 135 ? 1.967 22.412 46.110 1.00 59.16 135 GLU A O 1
ATOM 1028 N N . ARG A 1 136 ? 0.485 20.741 46.085 1.00 63.31 136 ARG A N 1
ATOM 1029 C CA . ARG A 1 136 ? 0.815 20.280 44.729 1.00 63.31 136 ARG A CA 1
ATOM 1030 C C . ARG A 1 136 ? -0.414 20.332 43.830 1.00 63.31 136 ARG A C 1
ATOM 1032 O O . ARG A 1 136 ? -1.456 19.769 44.153 1.00 63.31 136 ARG A O 1
ATOM 1039 N N . VAL A 1 137 ? -0.266 20.957 42.662 1.00 64.69 137 VAL A N 1
ATOM 1040 C CA . VAL A 1 137 ? -1.277 20.921 41.597 1.00 64.69 137 VAL A CA 1
ATOM 1041 C C . VAL A 1 137 ? -1.246 19.545 40.937 1.00 64.69 137 VAL A C 1
ATOM 1043 O O . VAL A 1 137 ? -0.213 19.125 40.416 1.00 64.69 137 VAL A O 1
ATOM 1046 N N . LEU A 1 138 ? -2.377 18.847 40.966 1.00 64.00 138 LEU A N 1
ATOM 1047 C CA . LEU A 1 138 ? -2.544 17.530 40.355 1.00 64.00 138 LEU A CA 1
ATOM 1048 C C . LEU A 1 138 ? -3.154 17.652 38.958 1.00 64.00 138 LEU A C 1
ATOM 1050 O O . LEU A 1 138 ? -4.032 18.486 38.719 1.00 64.00 138 LEU A O 1
ATOM 1054 N N . LYS A 1 139 ? -2.701 16.807 38.029 1.00 68.31 139 LYS A N 1
ATOM 1055 C CA . LYS A 1 139 ? -3.299 16.683 36.692 1.00 68.31 139 LYS A CA 1
ATOM 1056 C C . LYS A 1 139 ? -4.512 15.735 36.721 1.00 68.31 139 LYS A C 1
ATOM 1058 O O . LYS A 1 139 ? -4.598 14.883 37.605 1.00 68.31 139 LYS A O 1
ATOM 1063 N N . PRO A 1 140 ? -5.458 15.839 35.765 1.00 60.75 140 PRO A N 1
ATOM 1064 C CA . PRO A 1 140 ? -6.553 14.872 35.638 1.00 60.75 140 PRO A CA 1
ATOM 1065 C C . PRO A 1 140 ? -6.015 13.439 35.505 1.00 60.75 140 PRO A C 1
ATOM 1067 O O . PRO A 1 140 ? -5.137 13.202 34.676 1.00 60.75 140 PRO A O 1
ATOM 1070 N N . GLY A 1 141 ? -6.521 12.506 36.317 1.00 63.25 141 GLY A N 1
ATOM 1071 C CA . GLY A 1 141 ? -6.036 11.120 36.384 1.00 63.25 141 GLY A CA 1
ATOM 1072 C C . GLY A 1 141 ? -4.836 10.891 37.317 1.00 63.25 141 GLY A C 1
ATOM 1073 O O . GLY A 1 141 ? -4.400 9.755 37.478 1.00 63.25 141 GLY A O 1
ATOM 1074 N N . GLU A 1 142 ? -4.293 11.936 37.952 1.00 67.56 142 GLU A N 1
ATOM 1075 C CA . GLU A 1 142 ? -3.184 11.821 38.905 1.00 67.56 142 GLU A CA 1
ATOM 1076 C C . GLU A 1 142 ? -3.706 11.583 40.332 1.00 67.56 142 GLU A C 1
ATOM 1078 O O . GLU A 1 142 ? -4.613 12.274 40.808 1.00 67.56 142 GLU A O 1
ATOM 1083 N N . ALA A 1 143 ? -3.112 10.605 41.020 1.00 74.06 143 ALA A N 1
ATOM 1084 C CA . ALA A 1 143 ? -3.468 10.193 42.372 1.00 74.06 143 ALA A CA 1
ATOM 1085 C C . ALA A 1 143 ? -2.269 10.302 43.320 1.00 74.06 143 ALA A C 1
ATOM 1087 O O . ALA A 1 143 ? -1.141 9.963 42.963 1.00 74.06 143 ALA A O 1
ATOM 1088 N N . VAL A 1 144 ? -2.527 10.738 44.550 1.00 73.00 144 VAL A N 1
ATOM 1089 C CA . VAL A 1 144 ? -1.558 10.803 45.642 1.00 73.00 144 VAL A CA 1
ATOM 1090 C C . VAL A 1 144 ? -1.889 9.743 46.676 1.00 73.00 144 VAL A C 1
ATOM 1092 O O . VAL A 1 144 ? -3.028 9.615 47.127 1.00 73.00 144 VAL A O 1
ATOM 1095 N N . PHE A 1 145 ? -0.864 8.995 47.063 1.00 72.19 145 PHE A N 1
ATOM 1096 C CA . PHE A 1 145 ? -0.955 7.898 48.012 1.00 72.19 145 PHE A CA 1
ATOM 1097 C C . PHE A 1 145 ? -0.300 8.299 49.334 1.00 72.19 145 PHE A C 1
ATOM 1099 O O . PHE A 1 145 ? 0.789 8.870 49.341 1.00 72.19 145 PHE A O 1
ATOM 1106 N N . ARG A 1 146 ? -0.946 7.971 50.456 1.00 68.44 146 ARG A N 1
ATOM 1107 C CA . ARG A 1 146 ? -0.378 8.053 51.807 1.00 68.44 146 ARG A CA 1
ATOM 1108 C C . ARG A 1 146 ? -0.473 6.689 52.466 1.00 68.44 146 ARG A C 1
ATOM 1110 O O . ARG A 1 146 ? -1.517 6.050 52.410 1.00 68.44 146 ARG A O 1
ATOM 1117 N N . ASN A 1 147 ? 0.620 6.228 53.071 1.00 64.56 147 ASN A N 1
ATOM 1118 C CA . ASN A 1 147 ? 0.683 4.928 53.753 1.00 64.56 147 ASN A CA 1
ATOM 1119 C C . ASN A 1 147 ? 0.186 3.749 52.885 1.00 64.56 147 ASN A C 1
ATOM 1121 O O . ASN A 1 147 ? -0.488 2.848 53.373 1.00 64.56 147 ASN A O 1
ATOM 1125 N N . GLY A 1 148 ? 0.486 3.776 51.578 1.00 64.50 148 GLY A N 1
ATOM 1126 C CA . GLY A 1 148 ? 0.072 2.742 50.618 1.00 64.50 148 GLY A CA 1
ATOM 1127 C C . GLY A 1 148 ? -1.392 2.813 50.165 1.00 64.50 148 GLY A C 1
ATOM 1128 O O . GLY A 1 148 ? -1.813 1.985 49.362 1.00 64.50 148 GLY A O 1
ATOM 1129 N N . VAL A 1 149 ? -2.162 3.803 50.629 1.00 61.31 149 VAL A N 1
ATOM 1130 C CA . VAL A 1 149 ? -3.579 3.996 50.294 1.00 61.31 149 VAL A CA 1
ATOM 1131 C C . VAL A 1 149 ? -3.760 5.311 49.540 1.00 61.31 149 VAL A C 1
ATOM 1133 O O . VAL A 1 149 ? -3.149 6.322 49.881 1.00 61.31 149 VAL A O 1
ATOM 1136 N N . GLN A 1 150 ? -4.582 5.319 48.490 1.00 73.75 150 GLN A N 1
ATOM 1137 C CA . GLN A 1 150 ? -4.892 6.544 47.751 1.00 73.75 150 GLN A CA 1
ATOM 1138 C C . GLN A 1 150 ? -5.615 7.540 48.673 1.00 73.75 150 GLN A C 1
ATOM 1140 O O . GLN A 1 150 ? -6.701 7.249 49.163 1.00 73.75 150 GLN A O 1
ATOM 1145 N N . ALA A 1 151 ? -5.009 8.701 48.912 1.00 65.19 151 ALA A N 1
ATOM 1146 C CA . ALA A 1 151 ? -5.542 9.737 49.793 1.00 65.19 151 ALA A CA 1
ATOM 1147 C C . ALA A 1 151 ? -6.384 10.760 49.016 1.00 65.19 151 ALA A C 1
ATOM 1149 O O . ALA A 1 151 ? -7.469 11.132 49.442 1.00 65.19 151 ALA A O 1
ATOM 1150 N N . TYR A 1 152 ? -5.899 11.215 47.859 1.00 66.38 152 TYR A N 1
ATOM 1151 C CA . TYR A 1 152 ? -6.591 12.170 46.987 1.00 66.38 152 TYR A CA 1
ATOM 1152 C C . TYR A 1 152 ? -6.176 11.933 45.537 1.00 66.38 152 TYR A C 1
ATOM 1154 O O . TYR A 1 152 ? -5.086 11.446 45.260 1.00 66.38 152 TYR A O 1
ATOM 1162 N N . GLY A 1 153 ? -7.043 12.256 44.587 1.00 64.75 153 GLY A N 1
ATOM 1163 C CA . GLY A 1 153 ? -6.731 12.201 43.164 1.00 64.75 153 GLY A CA 1
ATOM 1164 C C . GLY A 1 153 ? -7.803 12.924 42.369 1.00 64.75 153 GLY A C 1
ATOM 1165 O O . GLY A 1 153 ? -8.947 13.010 42.819 1.00 64.75 153 GLY A O 1
ATOM 1166 N N . LEU A 1 154 ? -7.446 13.465 41.206 1.00 54.59 154 LEU A N 1
ATOM 1167 C CA . LEU A 1 154 ? -8.468 13.933 40.275 1.00 54.59 154 LEU A CA 1
ATOM 1168 C C . LEU A 1 154 ? -8.980 12.738 39.485 1.00 54.59 154 LEU A C 1
ATOM 1170 O O . LEU A 1 154 ? -8.197 12.051 38.829 1.00 54.59 154 LEU A O 1
ATOM 1174 N N . ALA A 1 155 ? -10.298 12.533 39.512 1.00 54.44 155 ALA A N 1
ATOM 1175 C CA . ALA A 1 155 ? -10.953 11.655 38.556 1.00 54.44 155 ALA A CA 1
ATOM 1176 C C . ALA A 1 155 ? -10.512 12.039 37.134 1.00 54.44 155 ALA A C 1
ATOM 1178 O O . ALA A 1 155 ? -10.300 13.224 36.838 1.00 54.44 155 ALA A O 1
ATOM 1179 N N . GLU A 1 156 ? -10.370 11.049 36.252 1.00 56.50 156 GLU A N 1
ATOM 1180 C CA . GLU A 1 156 ? -10.298 11.337 34.822 1.00 56.50 156 GLU A CA 1
ATOM 1181 C C . GLU A 1 156 ? -11.458 12.264 34.461 1.00 56.50 156 GLU A C 1
ATOM 1183 O O . GLU A 1 156 ? -12.552 12.138 35.020 1.00 56.50 156 GLU A O 1
ATOM 1188 N N . LYS A 1 157 ? -11.192 13.245 33.592 1.00 43.91 157 LYS A N 1
ATOM 1189 C CA . LYS A 1 157 ? -12.167 14.265 33.199 1.00 43.91 157 LYS A CA 1
ATOM 1190 C C . LYS A 1 157 ? -13.516 13.579 32.933 1.00 43.91 157 LYS A C 1
ATOM 1192 O O . LYS A 1 157 ? -13.595 12.822 31.967 1.00 43.91 157 LYS A O 1
ATOM 1197 N N . PRO A 1 158 ? -14.551 13.819 33.758 1.00 45.09 158 PRO A N 1
ATOM 1198 C CA . PRO A 1 158 ? -15.816 13.138 33.579 1.00 45.09 158 PRO A CA 1
ATOM 1199 C C . PRO A 1 158 ? -16.380 13.563 32.227 1.00 45.09 158 PRO A C 1
ATOM 1201 O O . PRO A 1 158 ? -16.505 14.760 31.943 1.00 45.09 158 PRO A O 1
ATOM 1204 N N . GLU A 1 159 ? -16.702 12.591 31.376 1.00 51.06 159 GLU A N 1
ATOM 1205 C CA . GLU A 1 159 ? -17.642 12.840 30.293 1.00 51.06 159 GLU A CA 1
ATOM 1206 C C . GLU A 1 159 ? -18.908 13.422 30.939 1.00 51.06 159 GLU A C 1
ATOM 1208 O O . GLU A 1 159 ? -19.362 12.947 31.983 1.00 51.06 159 GLU A O 1
ATOM 1213 N N . ALA A 1 160 ? -19.398 14.540 30.399 1.00 39.78 160 ALA A N 1
ATOM 1214 C CA . ALA A 1 160 ? -20.510 15.301 30.963 1.00 39.78 160 ALA A CA 1
ATOM 1215 C C . ALA A 1 160 ? -21.688 14.379 31.352 1.00 39.78 160 ALA A C 1
ATOM 1217 O O . ALA A 1 160 ? -21.909 13.382 30.661 1.00 39.78 160 ALA A O 1
ATOM 1218 N N . PRO A 1 161 ? -22.470 14.693 32.412 1.00 49.78 161 PRO A N 1
ATOM 1219 C CA . PRO A 1 161 ? -23.594 13.855 32.830 1.00 49.78 161 PRO A CA 1
ATOM 1220 C C . PRO A 1 161 ? -24.462 13.516 31.611 1.00 49.78 161 PRO A C 1
ATOM 1222 O O . PRO A 1 161 ? -24.848 14.449 30.895 1.00 49.78 161 PRO A O 1
ATOM 1225 N N . PRO A 1 162 ? -24.732 12.223 31.340 1.00 56.78 162 PRO A N 1
ATOM 1226 C CA . PRO A 1 162 ? -25.259 11.801 30.052 1.00 56.78 162 PRO A CA 1
ATOM 1227 C C . PRO A 1 162 ? -26.585 12.515 29.809 1.00 56.78 162 PRO A C 1
ATOM 1229 O O . PRO A 1 162 ? -27.471 12.484 30.667 1.00 56.78 162 PRO A O 1
ATOM 1232 N N . GLU A 1 163 ? -26.724 13.176 28.654 1.00 58.69 163 GLU A N 1
ATOM 1233 C CA . GLU A 1 163 ? -27.937 13.913 28.259 1.00 58.69 163 GLU A CA 1
ATOM 1234 C C . GLU A 1 163 ? -29.222 13.111 28.509 1.00 58.69 163 GLU A C 1
ATOM 1236 O O . GLU A 1 163 ? -30.259 13.678 28.847 1.00 58.69 163 GLU A O 1
ATOM 1241 N N . ILE A 1 164 ? -29.121 11.784 28.444 1.00 59.12 164 ILE A N 1
ATOM 1242 C CA . ILE A 1 164 ? -30.157 10.799 28.752 1.00 59.12 164 ILE A CA 1
ATOM 1243 C C . ILE A 1 164 ? -30.852 11.076 30.090 1.00 59.12 164 ILE A C 1
ATOM 1245 O O . ILE A 1 164 ? -32.076 11.058 30.145 1.00 59.12 164 ILE A O 1
ATOM 1249 N N . VAL A 1 165 ? -30.123 11.406 31.162 1.00 61.19 165 VAL A N 1
ATOM 1250 C CA . VAL A 1 165 ? -30.734 11.641 32.487 1.00 61.19 165 VAL A CA 1
ATOM 1251 C C . VAL A 1 165 ? -31.563 12.930 32.500 1.00 61.19 165 VAL A C 1
ATOM 1253 O O . VAL A 1 165 ? -32.593 13.001 33.173 1.00 61.19 165 VAL A O 1
ATOM 1256 N N . LYS A 1 166 ? -31.155 13.948 31.732 1.00 70.62 166 LYS A N 1
ATOM 1257 C CA . LYS A 1 166 ? -31.940 15.180 31.558 1.00 70.62 166 LYS A CA 1
ATOM 1258 C C . LYS A 1 166 ? -33.174 14.926 30.692 1.00 70.62 166 LYS A C 1
ATOM 1260 O O . LYS A 1 166 ? -34.248 15.416 31.025 1.00 70.62 166 LYS A O 1
ATOM 1265 N N . LEU A 1 167 ? -33.025 14.126 29.637 1.00 68.38 167 LEU A N 1
ATOM 1266 C CA . LEU A 1 167 ? -34.110 13.751 28.732 1.00 68.38 167 LEU A CA 1
ATOM 1267 C C . LEU A 1 167 ? -35.166 12.877 29.427 1.00 68.38 167 LEU A C 1
ATOM 1269 O O . LEU A 1 167 ? -36.356 13.097 29.249 1.00 68.38 167 LEU A O 1
ATOM 1273 N N . MET A 1 168 ? -34.765 11.929 30.277 1.00 66.00 168 MET A N 1
ATOM 1274 C CA . MET A 1 168 ? -35.707 11.099 31.040 1.00 66.00 168 MET A CA 1
ATOM 1275 C C . MET A 1 168 ? -36.548 11.937 32.005 1.00 66.00 168 MET A C 1
ATOM 1277 O O . MET A 1 168 ? -37.769 11.812 32.024 1.00 66.00 168 MET A O 1
ATOM 1281 N N . LYS A 1 169 ? -35.914 12.868 32.732 1.00 76.62 169 LYS A N 1
ATOM 1282 C CA . LYS A 1 169 ? -36.634 13.803 33.609 1.00 76.62 169 LYS A CA 1
ATOM 1283 C C . LYS A 1 169 ? -37.582 14.723 32.839 1.00 76.62 169 LYS A C 1
ATOM 1285 O O . LYS A 1 169 ? -38.651 15.036 33.350 1.00 76.62 169 LYS A O 1
ATOM 1290 N N . SER A 1 170 ? -37.212 15.162 31.632 1.00 71.38 170 SER A N 1
ATOM 1291 C CA . SER A 1 170 ? -38.096 15.997 30.815 1.00 71.38 170 SER A CA 1
ATOM 1292 C C . SER A 1 170 ? -39.247 15.204 30.200 1.00 71.38 170 SER A C 1
ATOM 1294 O O . SER A 1 170 ? -40.337 15.751 30.095 1.00 71.38 170 SER A O 1
ATOM 1296 N N . ARG A 1 171 ? -39.058 13.923 29.858 1.00 73.75 171 ARG A N 1
ATOM 1297 C CA . ARG A 1 171 ? -40.139 13.042 29.387 1.00 73.75 171 ARG A CA 1
ATOM 1298 C C . ARG A 1 171 ? -41.213 12.856 30.456 1.00 73.75 171 ARG A C 1
ATOM 1300 O O . ARG A 1 171 ? -42.394 13.006 30.160 1.00 73.75 171 ARG A O 1
ATOM 1307 N N . ASP A 1 172 ? -40.803 12.562 31.688 1.00 72.81 172 ASP A N 1
ATOM 1308 C CA . ASP A 1 172 ? -41.721 12.256 32.793 1.00 72.81 172 ASP A CA 1
ATOM 1309 C C . ASP A 1 172 ? -42.526 13.489 33.262 1.00 72.81 172 ASP A C 1
ATOM 1311 O O . ASP A 1 172 ? -43.504 13.355 33.995 1.00 72.81 172 ASP A O 1
ATOM 1315 N N . ALA A 1 173 ? -42.157 14.691 32.799 1.00 79.88 173 ALA A N 1
ATOM 1316 C CA . ALA A 1 173 ? -42.906 15.927 33.014 1.00 79.88 173 ALA A CA 1
ATOM 1317 C C . ALA A 1 173 ? -44.103 16.111 32.055 1.00 79.88 173 ALA A C 1
ATOM 1319 O O . ALA A 1 173 ? -44.900 17.029 32.257 1.00 79.88 173 ALA A O 1
ATOM 1320 N N . PHE A 1 174 ? -44.253 15.270 31.021 1.00 75.25 174 PHE A N 1
ATOM 1321 C CA . PHE A 1 174 ? -45.354 15.352 30.055 1.00 75.25 174 PHE A CA 1
ATOM 1322 C C . PHE A 1 174 ? -46.313 14.152 30.159 1.00 75.25 174 PHE A C 1
ATOM 1324 O O . PHE A 1 174 ? -45.872 13.032 30.420 1.00 75.25 174 PHE A O 1
ATOM 1331 N N . PRO A 1 175 ? -47.624 14.334 29.897 1.00 70.00 175 PRO A N 1
ATOM 1332 C CA . PRO A 1 175 ? -48.572 13.225 29.841 1.00 70.00 175 PRO A CA 1
ATOM 1333 C C . PRO A 1 175 ? -48.208 12.223 28.740 1.00 70.00 175 PRO A C 1
ATOM 1335 O O . PRO A 1 175 ? -47.905 12.611 27.600 1.00 70.00 175 PRO A O 1
ATOM 1338 N N . VAL A 1 176 ? -48.292 10.933 29.081 1.00 61.69 176 VAL A N 1
ATOM 1339 C CA . VAL A 1 176 ? -48.056 9.809 28.166 1.00 61.69 176 VAL A CA 1
ATOM 1340 C C . VAL A 1 176 ? -49.002 9.931 26.968 1.00 61.69 176 VAL A C 1
ATOM 1342 O O . VAL A 1 176 ? -50.220 9.928 27.130 1.00 61.69 176 VAL A O 1
ATOM 1345 N N . GLY A 1 177 ? -48.440 10.073 25.764 1.00 63.84 177 GLY A N 1
ATOM 1346 C CA . GLY A 1 177 ? -49.196 10.221 24.512 1.00 63.84 177 GLY A CA 1
ATOM 1347 C C . GLY A 1 177 ? -49.191 11.627 23.904 1.00 63.84 177 GLY A C 1
ATOM 1348 O O . GLY A 1 177 ? -49.566 11.768 22.742 1.00 63.84 177 GLY A O 1
ATOM 1349 N N . SER A 1 178 ? -48.711 12.649 24.622 1.00 72.12 178 SER A N 1
ATOM 1350 C CA . SER A 1 178 ? -48.499 13.976 24.027 1.00 72.12 178 SER A CA 1
ATOM 1351 C C . SER A 1 178 ? -47.401 13.947 22.946 1.00 72.12 178 SER A C 1
ATOM 1353 O O . SER A 1 178 ? -46.461 13.149 23.045 1.00 72.12 178 SER A O 1
ATOM 1355 N N . PRO A 1 179 ? -47.462 14.821 21.923 1.00 67.69 179 PRO A N 1
ATOM 1356 C CA . PRO A 1 179 ? -46.425 14.902 20.893 1.00 67.69 179 PRO A CA 1
ATOM 1357 C C . PRO A 1 179 ? -45.022 15.123 21.477 1.00 67.69 179 PRO A C 1
ATOM 1359 O O . PRO A 1 179 ? -44.050 14.550 20.996 1.00 67.69 179 PRO A O 1
ATOM 1362 N N . GLN A 1 180 ? -44.921 15.908 22.552 1.00 68.50 180 GLN A N 1
ATOM 1363 C CA . GLN A 1 180 ? -43.673 16.210 23.255 1.00 68.50 180 GLN A CA 1
ATOM 1364 C C . GLN A 1 180 ? -43.141 15.000 24.032 1.00 68.50 180 GLN A C 1
ATOM 1366 O O . GLN A 1 180 ? -41.937 14.761 24.053 1.00 68.50 180 GLN A O 1
ATOM 1371 N N . TYR A 1 181 ? -44.025 14.190 24.621 1.00 69.25 181 TYR A N 1
ATOM 1372 C CA . TYR A 1 181 ? -43.630 12.930 25.248 1.00 69.25 181 TYR A CA 1
ATOM 1373 C C . TYR A 1 181 ? -43.015 11.978 24.217 1.00 69.25 181 TYR A C 1
ATOM 1375 O O . TYR A 1 181 ? -41.960 11.404 24.459 1.00 69.25 181 TYR A O 1
ATOM 1383 N N . GLN A 1 182 ? -43.634 11.854 23.040 1.00 68.50 182 GLN A N 1
ATOM 1384 C CA . GLN A 1 182 ? -43.158 10.957 21.983 1.00 68.50 182 GLN A CA 1
ATOM 1385 C C . GLN A 1 182 ? -41.818 11.403 21.386 1.00 68.50 182 GLN A C 1
ATOM 1387 O O . GLN A 1 182 ? -40.973 10.560 21.089 1.00 68.50 182 GLN A O 1
ATOM 1392 N N . THR A 1 183 ? -41.583 12.710 21.233 1.00 69.81 183 THR A N 1
ATOM 1393 C CA . THR A 1 183 ? -40.299 13.215 20.718 1.00 69.81 183 THR A CA 1
ATOM 1394 C C . THR A 1 183 ? -39.163 13.012 21.713 1.00 69.81 183 THR A C 1
ATOM 1396 O O . THR A 1 183 ? -38.068 12.614 21.311 1.00 69.81 183 THR A O 1
ATOM 1399 N N . ILE A 1 184 ? -39.412 13.231 23.006 1.00 70.06 184 ILE A N 1
ATOM 1400 C CA . ILE A 1 184 ? -38.405 13.027 24.051 1.00 70.06 184 ILE A CA 1
ATOM 1401 C C . ILE A 1 184 ? -38.168 11.528 24.276 1.00 70.06 184 ILE A C 1
ATOM 1403 O O . ILE A 1 184 ? -37.020 11.113 24.398 1.00 70.06 184 ILE A O 1
ATOM 1407 N N . ASP A 1 185 ? -39.208 10.693 24.238 1.00 66.88 185 ASP A N 1
ATOM 1408 C CA . ASP A 1 185 ? -39.069 9.235 24.336 1.00 66.88 185 ASP A CA 1
ATOM 1409 C C . ASP A 1 185 ? -38.327 8.650 23.122 1.00 66.88 185 ASP A C 1
ATOM 1411 O O . ASP A 1 185 ? -37.459 7.793 23.279 1.00 66.88 185 ASP A O 1
ATOM 1415 N N . ALA A 1 186 ? -38.543 9.189 21.916 1.00 67.06 186 ALA A N 1
ATOM 1416 C CA . ALA A 1 186 ? -37.744 8.851 20.738 1.00 67.06 186 ALA A CA 1
ATOM 1417 C C . ALA A 1 186 ? -36.276 9.300 20.872 1.00 67.06 186 ALA A C 1
ATOM 1419 O O . ALA A 1 186 ? -35.373 8.568 20.461 1.00 67.06 186 ALA A O 1
ATOM 1420 N N . ALA A 1 187 ? -36.016 10.467 21.473 1.00 64.38 187 ALA A N 1
ATOM 1421 C CA . ALA A 1 187 ? -34.663 10.952 21.747 1.00 64.38 187 ALA A CA 1
ATOM 1422 C C . ALA A 1 187 ? -33.943 10.089 22.798 1.00 64.38 187 ALA A C 1
ATOM 1424 O O . ALA A 1 187 ? -32.784 9.724 22.600 1.00 64.38 187 ALA A O 1
ATOM 1425 N N . ILE A 1 188 ? -34.645 9.678 23.859 1.00 65.44 188 ILE A N 1
ATOM 1426 C CA . ILE A 1 188 ? -34.148 8.720 24.853 1.00 65.44 188 ILE A CA 1
ATOM 1427 C C . ILE A 1 188 ? -33.894 7.379 24.175 1.00 65.44 188 ILE A C 1
ATOM 1429 O O . ILE A 1 188 ? -32.804 6.841 24.306 1.00 65.44 188 ILE A O 1
ATOM 1433 N N . LYS A 1 189 ? -34.824 6.848 23.378 1.00 66.81 189 LYS A N 1
ATOM 1434 C CA . LYS A 1 189 ? -34.642 5.577 22.664 1.00 66.81 189 LYS A CA 1
ATOM 1435 C C . LYS A 1 189 ? -33.449 5.624 21.709 1.00 66.81 189 LYS A C 1
ATOM 1437 O O . LYS A 1 189 ? -32.673 4.676 21.676 1.00 66.81 189 LYS A O 1
ATOM 1442 N N . LYS A 1 190 ? -33.231 6.735 21.001 1.00 63.97 190 LYS A N 1
ATOM 1443 C CA . LYS A 1 190 ? -32.040 6.952 20.162 1.00 63.97 190 LYS A CA 1
ATOM 1444 C C . LYS A 1 190 ? -30.746 6.973 20.984 1.00 63.97 190 LYS A C 1
ATOM 1446 O O . LYS A 1 190 ? -29.744 6.435 20.529 1.00 63.97 190 LYS A O 1
ATOM 1451 N N . ALA A 1 191 ? -30.776 7.554 22.180 1.00 56.47 191 ALA A N 1
ATOM 1452 C CA . ALA A 1 191 ? -29.619 7.640 23.069 1.00 56.47 191 ALA A CA 1
ATOM 1453 C C . ALA A 1 191 ? -29.384 6.372 23.923 1.00 56.47 191 ALA A C 1
ATOM 1455 O O . ALA A 1 191 ? -28.265 6.134 24.362 1.00 56.47 191 ALA A O 1
ATOM 1456 N N . THR A 1 192 ? -30.415 5.543 24.132 1.00 51.75 192 THR A N 1
ATOM 1457 C CA . THR A 1 192 ? -30.399 4.345 25.004 1.00 51.75 192 THR A CA 1
ATOM 1458 C C . THR A 1 192 ? -30.416 3.035 24.212 1.00 51.75 192 THR A C 1
ATOM 1460 O O . THR A 1 192 ? -30.248 1.960 24.792 1.00 51.75 192 THR A O 1
ATOM 1463 N N . THR A 1 193 ? -30.598 3.091 22.886 1.00 53.81 193 THR A N 1
ATOM 1464 C CA . THR A 1 193 ? -30.338 1.941 22.013 1.00 53.81 193 THR A CA 1
ATOM 1465 C C . THR A 1 193 ? -28.847 1.663 22.079 1.00 53.81 193 THR A C 1
ATOM 1467 O O . THR A 1 193 ? -28.046 2.275 21.374 1.00 53.81 193 THR A O 1
ATOM 1470 N N . HIS A 1 194 ? -28.483 0.731 22.952 1.00 48.00 194 HIS A N 1
ATOM 1471 C CA . HIS A 1 194 ? -27.191 0.086 22.921 1.00 48.00 194 HIS A CA 1
ATOM 1472 C C . HIS A 1 194 ? -27.119 -0.598 21.558 1.00 48.00 194 HIS A C 1
ATOM 1474 O O . HIS A 1 194 ? -27.790 -1.605 21.326 1.00 48.00 194 HIS A O 1
ATOM 1480 N N . GLN A 1 195 ? -26.359 -0.012 20.630 1.00 40.09 195 GLN A N 1
ATOM 1481 C CA . GLN A 1 195 ? -25.824 -0.767 19.504 1.00 40.09 195 GLN A CA 1
ATOM 1482 C C . GLN A 1 195 ? -25.261 -2.065 20.109 1.00 40.09 195 GLN A C 1
ATOM 1484 O O . GLN A 1 195 ? -24.489 -1.966 21.068 1.00 40.09 195 GLN A O 1
ATOM 1489 N N . PRO A 1 196 ? -25.716 -3.253 19.677 1.00 38.41 196 PRO A N 1
ATOM 1490 C CA . PRO A 1 196 ? -25.303 -4.524 20.263 1.00 38.41 196 PRO A CA 1
ATOM 1491 C C . PRO A 1 196 ? -23.790 -4.647 20.132 1.00 38.41 196 PRO A C 1
ATOM 1493 O O . PRO A 1 196 ? -23.308 -4.966 19.058 1.00 38.41 196 PRO A O 1
ATOM 1496 N N . GLY A 1 197 ? -23.059 -4.307 21.199 1.00 39.72 197 GLY A N 1
ATOM 1497 C CA . GLY A 1 197 ? -21.635 -4.011 21.125 1.00 39.72 197 GLY A CA 1
ATOM 1498 C C . GLY A 1 197 ? -21.338 -2.974 20.042 1.00 39.72 197 GLY A C 1
ATOM 1499 O O . GLY A 1 197 ? -21.215 -3.302 18.865 1.00 39.72 197 GLY A O 1
ATOM 1500 N N . THR A 1 198 ? -21.083 -1.724 20.414 1.00 39.44 198 THR A N 1
ATOM 1501 C CA . THR A 1 198 ? -20.146 -0.960 19.594 1.00 39.44 198 THR A CA 1
ATOM 1502 C C . THR A 1 198 ? -18.841 -1.760 19.656 1.00 39.44 198 THR A C 1
ATOM 1504 O O . THR A 1 198 ? -18.032 -1.578 20.562 1.00 39.44 198 THR A O 1
ATOM 1507 N N . THR A 1 199 ? -18.606 -2.663 18.694 1.00 38.50 199 THR A N 1
ATOM 1508 C CA . THR A 1 199 ? -17.288 -2.724 18.080 1.00 38.50 199 THR A CA 1
ATOM 1509 C C . THR A 1 199 ? -17.003 -1.262 17.839 1.00 38.50 199 THR A C 1
ATOM 1511 O O . THR A 1 199 ? -17.669 -0.651 17.002 1.00 38.50 199 THR A O 1
ATOM 1514 N N . VAL A 1 200 ? -16.175 -0.645 18.688 1.00 47.25 200 VAL A N 1
ATOM 1515 C CA . VAL A 1 200 ? -15.648 0.680 18.410 1.00 47.25 200 VAL A CA 1
ATOM 1516 C C . VAL A 1 200 ? -14.971 0.450 17.085 1.00 47.25 200 VAL A C 1
ATOM 1518 O O . VAL A 1 200 ? -13.881 -0.109 17.026 1.00 47.25 200 VAL A O 1
ATOM 1521 N N . SER A 1 201 ? -15.685 0.729 16.000 1.00 46.84 201 SER A N 1
ATOM 1522 C CA . SER A 1 201 ? -15.114 0.682 14.686 1.00 46.84 201 SER A CA 1
ATOM 1523 C C . SER A 1 201 ? -14.288 1.947 14.682 1.00 46.84 201 SER A C 1
ATOM 1525 O O . SER A 1 201 ? -14.724 3.010 14.244 1.00 46.84 201 SER A O 1
ATOM 1527 N N . VAL A 1 202 ? -13.099 1.838 15.290 1.00 53.81 202 VAL A N 1
ATOM 1528 C CA . VAL A 1 202 ? -12.056 2.864 15.392 1.00 53.81 202 VAL A CA 1
ATOM 1529 C C . VAL A 1 202 ? -11.699 3.402 14.004 1.00 53.81 202 VAL A C 1
ATOM 1531 O O . VAL A 1 202 ? -11.051 4.437 13.887 1.00 53.81 202 VAL A O 1
ATOM 1534 N N . ASN A 1 203 ? -12.186 2.713 12.970 1.00 54.84 203 ASN A N 1
ATOM 1535 C CA . ASN A 1 203 ? -12.003 2.950 11.562 1.00 54.84 203 ASN A CA 1
ATOM 1536 C C . ASN A 1 203 ? -13.285 3.389 10.819 1.00 54.84 203 ASN A C 1
ATOM 1538 O O . ASN A 1 203 ? -13.341 3.291 9.598 1.00 54.84 203 ASN A O 1
ATOM 1542 N N . THR A 1 204 ? -14.297 3.922 11.517 1.00 55.12 204 THR A N 1
ATOM 1543 C CA . THR A 1 204 ? -15.463 4.588 10.894 1.00 55.12 204 THR A CA 1
ATOM 1544 C C . THR A 1 204 ? -15.428 6.107 11.086 1.00 55.12 204 THR A C 1
ATOM 1546 O O . THR A 1 204 ? -14.902 6.618 12.076 1.00 55.12 204 THR A O 1
ATOM 1549 N N . GLY A 1 205 ? -15.953 6.854 10.108 1.00 66.38 205 GLY A N 1
ATOM 1550 C CA . GLY A 1 205 ? -15.929 8.323 10.107 1.00 66.38 205 GLY A CA 1
ATOM 1551 C C . GLY A 1 205 ? -14.521 8.911 9.928 1.00 66.38 205 GLY A C 1
ATOM 1552 O O . GLY A 1 205 ? -13.662 8.303 9.290 1.00 66.38 205 GLY A O 1
ATOM 1553 N N . GLN A 1 206 ? -14.273 10.095 10.501 1.00 70.50 206 GLN A N 1
ATOM 1554 C CA . GLN A 1 206 ? -13.009 10.831 10.336 1.00 70.50 206 GLN A CA 1
ATOM 1555 C C . GLN A 1 206 ? -11.778 10.012 10.756 1.00 70.50 206 GLN A C 1
ATOM 1557 O O . GLN A 1 206 ? -10.792 9.989 10.032 1.00 70.50 206 GLN A O 1
ATOM 1562 N N . LYS A 1 207 ? -11.845 9.268 11.869 1.00 72.00 207 LYS A N 1
ATOM 1563 C CA . LYS A 1 207 ? -10.720 8.432 12.329 1.00 72.00 207 LYS A CA 1
ATOM 1564 C C . LYS A 1 207 ? -10.401 7.284 11.368 1.00 72.00 207 LYS A C 1
ATOM 1566 O O . LYS A 1 207 ? -9.234 6.968 11.171 1.00 72.00 207 LYS A O 1
ATOM 1571 N N . GLY A 1 208 ? -11.414 6.695 10.732 1.00 73.88 208 GLY A N 1
ATOM 1572 C CA . GLY A 1 208 ? -11.218 5.698 9.677 1.00 73.88 208 GLY A CA 1
ATOM 1573 C C . GLY A 1 208 ? -10.573 6.260 8.428 1.00 73.88 208 GLY A C 1
ATOM 1574 O O . GLY A 1 208 ? -9.668 5.642 7.870 1.00 73.88 208 GLY A O 1
ATOM 1575 N N . PHE A 1 209 ? -10.988 7.458 8.028 1.00 78.38 209 PHE A N 1
ATOM 1576 C CA . PHE A 1 209 ? -10.342 8.175 6.940 1.00 78.38 209 PHE A CA 1
ATOM 1577 C C . PHE A 1 209 ? -8.885 8.523 7.281 1.00 78.38 209 PHE A C 1
ATOM 1579 O O . PHE A 1 209 ? -7.995 8.239 6.485 1.00 78.38 209 PHE A O 1
ATOM 1586 N N . ASP A 1 210 ? -8.611 9.024 8.487 1.00 81.75 210 ASP A N 1
ATOM 1587 C CA . ASP A 1 210 ? -7.254 9.349 8.938 1.00 81.75 210 ASP A CA 1
ATOM 1588 C C . ASP A 1 210 ? -6.357 8.101 8.998 1.00 81.75 210 ASP A C 1
ATOM 1590 O O . ASP A 1 210 ? -5.213 8.135 8.544 1.00 81.75 210 ASP A O 1
ATOM 1594 N N . ASN A 1 211 ? -6.871 6.976 9.504 1.00 80.69 211 ASN A N 1
ATOM 1595 C CA . ASN A 1 211 ? -6.143 5.704 9.541 1.00 80.69 211 ASN A CA 1
ATOM 1596 C C . ASN A 1 211 ? -5.919 5.134 8.133 1.00 80.69 211 ASN A C 1
ATOM 1598 O O . ASN A 1 211 ? -4.843 4.611 7.849 1.00 80.69 211 ASN A O 1
ATOM 1602 N N . THR A 1 212 ? -6.887 5.307 7.227 1.00 82.69 212 THR A N 1
ATOM 1603 C CA . THR A 1 212 ? -6.737 4.978 5.801 1.00 82.69 212 THR A CA 1
ATOM 1604 C C . THR A 1 212 ? -5.634 5.817 5.160 1.00 82.69 212 THR A C 1
ATOM 1606 O O . THR A 1 212 ? -4.771 5.272 4.476 1.00 82.69 212 THR A O 1
ATOM 1609 N N . LEU A 1 213 ? -5.626 7.135 5.391 1.00 86.56 213 LEU A N 1
ATOM 1610 C CA . LEU A 1 213 ? -4.613 8.039 4.847 1.00 86.56 213 LEU A CA 1
ATOM 1611 C C . LEU A 1 213 ? -3.219 7.750 5.400 1.00 86.56 213 LEU A C 1
ATOM 1613 O O . LEU A 1 213 ? -2.258 7.791 4.634 1.00 86.56 213 LEU A O 1
ATOM 1617 N N . LYS A 1 214 ? -3.107 7.433 6.694 1.00 89.50 214 LYS A N 1
ATOM 1618 C CA . LYS A 1 214 ? -1.843 7.018 7.315 1.00 89.50 214 LYS A CA 1
ATOM 1619 C C . LYS A 1 214 ? -1.329 5.727 6.701 1.00 89.50 214 LYS A C 1
ATOM 1621 O O . LYS A 1 214 ? -0.234 5.730 6.162 1.00 89.50 214 LYS A O 1
ATOM 1626 N N . LEU A 1 215 ? -2.149 4.676 6.666 1.00 89.06 215 LEU A N 1
ATOM 1627 C CA . LEU A 1 215 ? -1.738 3.384 6.119 1.00 89.06 215 LEU A CA 1
ATOM 1628 C C . LEU A 1 215 ? -1.400 3.474 4.619 1.00 89.06 215 LEU A C 1
ATOM 1630 O O . LEU A 1 215 ? -0.451 2.847 4.152 1.00 89.06 215 LEU A O 1
ATOM 1634 N N . ARG A 1 216 ? -2.133 4.306 3.864 1.00 90.00 216 ARG A N 1
ATOM 1635 C CA . ARG A 1 216 ? -1.799 4.656 2.475 1.00 90.00 216 ARG A CA 1
ATOM 1636 C C . ARG A 1 216 ? -0.457 5.389 2.400 1.00 90.00 216 ARG A C 1
ATOM 1638 O O . ARG A 1 216 ? 0.336 5.116 1.504 1.00 90.00 216 ARG A O 1
ATOM 1645 N N . GLY A 1 217 ? -0.216 6.346 3.293 1.00 91.38 217 GLY A N 1
ATOM 1646 C CA . GLY A 1 217 ? 1.040 7.086 3.392 1.00 91.38 217 GLY A CA 1
ATOM 1647 C C . GLY A 1 217 ? 2.226 6.166 3.672 1.00 91.38 217 GLY A C 1
ATOM 1648 O O . GLY A 1 217 ? 3.210 6.220 2.937 1.00 91.38 217 GLY A O 1
ATOM 1649 N N . ASP A 1 218 ? 2.083 5.274 4.651 1.00 90.88 218 ASP A N 1
ATOM 1650 C CA . ASP A 1 218 ? 3.082 4.276 5.036 1.00 90.88 218 ASP A CA 1
ATOM 1651 C C . ASP A 1 218 ? 3.422 3.384 3.839 1.00 90.88 218 ASP A C 1
ATOM 1653 O O . ASP A 1 218 ? 4.576 3.347 3.411 1.00 90.88 218 ASP A O 1
ATOM 1657 N N . PHE A 1 219 ? 2.407 2.804 3.186 1.00 91.75 219 PHE A N 1
ATOM 1658 C CA . PHE A 1 219 ? 2.599 1.990 1.984 1.00 91.75 219 PHE A CA 1
ATOM 1659 C C . PHE A 1 219 ? 3.311 2.748 0.853 1.00 91.75 219 PHE A C 1
ATOM 1661 O O . PHE A 1 219 ? 4.192 2.200 0.199 1.00 91.75 219 PHE A O 1
ATOM 1668 N N . ARG A 1 220 ? 2.967 4.020 0.612 1.00 90.25 220 ARG A N 1
ATOM 1669 C CA . ARG A 1 220 ? 3.604 4.840 -0.440 1.00 90.25 220 ARG A CA 1
ATOM 1670 C C . ARG A 1 220 ? 5.015 5.301 -0.077 1.00 90.25 220 ARG A C 1
ATOM 1672 O O . ARG A 1 220 ? 5.784 5.674 -0.966 1.00 90.25 220 ARG A O 1
ATOM 1679 N N . SER A 1 221 ? 5.343 5.322 1.211 1.00 90.50 221 SER A N 1
ATOM 1680 C CA . SER A 1 221 ? 6.673 5.670 1.706 1.00 90.50 221 SER A CA 1
ATOM 1681 C C . SER A 1 221 ? 7.670 4.520 1.559 1.00 90.50 221 SER A C 1
ATOM 1683 O O . SER A 1 221 ? 8.869 4.789 1.443 1.00 90.50 221 SER A O 1
ATOM 1685 N N . GLU A 1 222 ? 7.168 3.281 1.485 1.00 84.69 222 GLU A N 1
ATOM 1686 C CA . GLU A 1 222 ? 7.973 2.075 1.318 1.00 84.69 222 GLU A CA 1
ATOM 1687 C C . GLU A 1 222 ? 8.911 2.188 0.107 1.00 84.69 222 GLU A C 1
ATOM 1689 O O . GLU A 1 222 ? 8.470 2.561 -0.992 1.00 84.69 222 GLU A O 1
ATOM 1694 N N . PRO A 1 223 ? 10.193 1.801 0.250 1.00 85.56 223 PRO A N 1
ATOM 1695 C CA . PRO A 1 223 ? 11.136 1.793 -0.861 1.00 85.56 223 PRO A CA 1
ATOM 1696 C C . PRO A 1 223 ? 10.608 1.016 -2.067 1.00 85.56 223 PRO A C 1
ATOM 1698 O O . PRO A 1 223 ? 10.744 1.486 -3.191 1.00 85.56 223 PRO A O 1
ATOM 1701 N N . ILE A 1 224 ? 9.928 -0.116 -1.839 1.00 83.25 224 ILE A N 1
ATOM 1702 C CA . ILE A 1 224 ? 9.385 -0.954 -2.915 1.00 83.25 224 ILE A CA 1
ATOM 1703 C C . ILE A 1 224 ? 8.247 -0.280 -3.701 1.00 83.25 224 ILE A C 1
ATOM 1705 O O . ILE A 1 224 ? 8.080 -0.538 -4.892 1.00 83.25 224 ILE A O 1
ATOM 1709 N N . TYR A 1 225 ? 7.477 0.618 -3.078 1.00 86.38 225 TYR A N 1
ATOM 1710 C CA . TYR A 1 225 ? 6.423 1.354 -3.777 1.00 86.38 225 TYR A CA 1
ATOM 1711 C C . TYR A 1 225 ? 7.028 2.340 -4.772 1.00 86.38 225 TYR A C 1
ATOM 1713 O O . TYR A 1 225 ? 6.695 2.323 -5.959 1.00 86.38 225 TYR A O 1
ATOM 1721 N N . LYS A 1 226 ? 7.946 3.189 -4.288 1.00 85.44 226 LYS A N 1
ATOM 1722 C CA . LYS A 1 226 ? 8.690 4.132 -5.139 1.00 85.44 226 LYS A CA 1
ATOM 1723 C C . LYS A 1 226 ? 9.429 3.370 -6.221 1.00 85.44 226 LYS A C 1
ATOM 1725 O O . LYS A 1 226 ? 9.428 3.774 -7.380 1.00 85.44 226 LYS A O 1
ATOM 1730 N N . ALA A 1 227 ? 9.940 2.207 -5.835 1.00 83.81 227 ALA A N 1
ATOM 1731 C CA . ALA A 1 227 ? 10.674 1.377 -6.733 1.00 83.81 227 ALA A CA 1
ATOM 1732 C C . ALA A 1 227 ? 9.879 0.909 -7.937 1.00 83.81 227 ALA A C 1
ATOM 1734 O O . ALA A 1 227 ? 10.266 1.084 -9.093 1.00 83.81 227 ALA A O 1
ATOM 1735 N N . HIS A 1 228 ? 8.715 0.351 -7.643 1.00 86.81 228 HIS A N 1
ATOM 1736 C CA . HIS A 1 228 ? 7.807 -0.122 -8.657 1.00 86.81 228 HIS A CA 1
ATOM 1737 C C . HIS A 1 228 ? 7.357 0.998 -9.601 1.00 86.81 228 HIS A C 1
ATOM 1739 O O . HIS A 1 228 ? 7.280 0.780 -10.807 1.00 86.81 228 HIS A O 1
ATOM 1745 N N . GLN A 1 229 ? 7.117 2.208 -9.084 1.00 88.12 229 GLN A N 1
ATOM 1746 C CA . GLN A 1 229 ? 6.741 3.365 -9.904 1.00 88.12 229 GLN A CA 1
ATOM 1747 C C . GLN A 1 229 ? 7.832 3.748 -10.916 1.00 88.12 229 GLN A C 1
ATOM 1749 O O . GLN A 1 229 ? 7.532 4.032 -12.079 1.00 88.12 229 GLN A O 1
ATOM 1754 N N . GLU A 1 230 ? 9.099 3.723 -10.503 1.00 85.38 230 GLU A N 1
ATOM 1755 C CA . GLU A 1 230 ? 10.233 4.016 -11.385 1.00 85.38 230 GLU A CA 1
ATOM 1756 C C . GLU A 1 230 ? 10.384 2.949 -12.477 1.00 85.38 230 GLU A C 1
ATOM 1758 O O . GLU A 1 230 ? 10.479 3.289 -13.662 1.00 85.38 230 GLU A O 1
ATOM 1763 N N . VAL A 1 231 ? 10.298 1.666 -12.105 1.00 86.19 231 VAL A N 1
ATOM 1764 C CA . VAL A 1 231 ? 10.344 0.548 -13.061 1.00 86.19 231 VAL A CA 1
ATOM 1765 C C . VAL A 1 231 ? 9.157 0.601 -14.027 1.00 86.19 231 VAL A C 1
ATOM 1767 O O . VAL A 1 231 ? 9.343 0.441 -15.230 1.00 86.19 231 VAL A O 1
ATOM 1770 N N . GLN A 1 232 ? 7.945 0.882 -13.544 1.00 89.31 232 GLN A N 1
ATOM 1771 C CA . GLN A 1 232 ? 6.735 0.993 -14.365 1.00 89.31 232 GLN A CA 1
ATOM 1772 C C . GLN A 1 232 ? 6.844 2.117 -15.407 1.00 89.31 232 GLN A C 1
ATOM 1774 O O . GLN A 1 232 ? 6.487 1.938 -16.579 1.00 89.31 232 GLN A O 1
ATOM 1779 N N . SER A 1 233 ? 7.361 3.277 -14.994 1.00 89.75 233 SER A N 1
ATOM 1780 C CA . SER A 1 233 ? 7.589 4.419 -15.882 1.00 89.75 233 SER A CA 1
ATOM 1781 C C . SER A 1 233 ? 8.646 4.100 -16.940 1.00 89.75 233 SER A C 1
ATOM 1783 O O . SER A 1 233 ? 8.430 4.334 -18.134 1.00 89.75 233 SER A O 1
ATOM 1785 N N . ALA A 1 234 ? 9.767 3.500 -16.530 1.00 88.19 234 ALA A N 1
ATOM 1786 C CA . ALA A 1 234 ? 10.827 3.093 -17.441 1.00 88.19 234 ALA A CA 1
ATOM 1787 C C . ALA A 1 234 ? 10.353 2.017 -18.430 1.00 88.19 234 ALA A C 1
ATOM 1789 O O . ALA A 1 234 ? 10.583 2.159 -19.629 1.00 88.19 234 ALA A O 1
ATOM 1790 N N . TYR A 1 235 ? 9.631 0.996 -17.960 1.00 90.44 235 TYR A N 1
ATOM 1791 C CA . TYR A 1 235 ? 9.046 -0.061 -18.789 1.00 90.44 235 TYR A CA 1
ATOM 1792 C C . TYR A 1 235 ? 8.141 0.513 -19.886 1.00 90.44 235 TYR A C 1
ATOM 1794 O O . TYR A 1 235 ? 8.280 0.168 -21.061 1.00 90.44 235 TYR A O 1
ATOM 1802 N N . SER A 1 236 ? 7.268 1.457 -19.526 1.00 90.44 236 SER A N 1
ATOM 1803 C CA . SER A 1 236 ? 6.369 2.118 -20.478 1.00 90.44 236 SER A CA 1
ATOM 1804 C C . SER A 1 236 ? 7.140 2.898 -21.551 1.00 90.44 236 SER A C 1
ATOM 1806 O O . SER A 1 236 ? 6.812 2.816 -22.736 1.00 90.44 236 SER A O 1
ATOM 1808 N N . GLN A 1 237 ? 8.203 3.607 -21.156 1.00 90.44 237 GLN A N 1
ATOM 1809 C CA . GLN A 1 237 ? 9.075 4.346 -22.078 1.00 90.44 237 GLN A CA 1
ATOM 1810 C C . GLN A 1 237 ? 9.855 3.410 -23.009 1.00 90.44 237 GLN A C 1
ATOM 1812 O O . GLN A 1 237 ? 9.936 3.669 -24.208 1.00 90.44 237 GLN A O 1
ATOM 1817 N N . ILE A 1 238 ? 10.395 2.310 -22.478 1.00 89.88 238 ILE A N 1
ATOM 1818 C CA . ILE A 1 238 ? 11.103 1.286 -23.257 1.00 89.88 238 ILE A CA 1
ATOM 1819 C C . ILE A 1 238 ? 10.166 0.685 -24.302 1.00 89.88 238 ILE A C 1
ATOM 1821 O O . ILE A 1 238 ? 10.522 0.607 -25.475 1.00 89.88 238 ILE A O 1
ATOM 1825 N N . LYS A 1 239 ? 8.954 0.297 -23.894 1.00 91.31 239 LYS A N 1
ATOM 1826 C CA . LYS A 1 239 ? 7.951 -0.289 -24.784 1.00 91.31 239 LYS A CA 1
ATOM 1827 C C . LYS A 1 239 ? 7.627 0.649 -25.948 1.00 91.31 239 LYS A C 1
ATOM 1829 O O . LYS A 1 239 ? 7.732 0.238 -27.101 1.00 91.31 239 LYS A O 1
ATOM 1834 N N . ALA A 1 240 ? 7.331 1.913 -25.645 1.00 90.81 240 ALA A N 1
ATOM 1835 C CA . ALA A 1 240 ? 7.052 2.932 -26.653 1.00 90.81 240 ALA A CA 1
ATOM 1836 C C . ALA A 1 240 ? 8.246 3.172 -27.599 1.00 90.81 240 ALA A C 1
ATOM 1838 O O . ALA A 1 240 ? 8.063 3.290 -28.809 1.00 90.81 240 ALA A O 1
ATOM 1839 N N . ALA A 1 241 ? 9.472 3.201 -27.069 1.00 90.06 241 ALA A N 1
ATOM 1840 C CA . ALA A 1 241 ? 10.680 3.410 -27.863 1.00 90.06 241 ALA A CA 1
ATOM 1841 C C . ALA A 1 241 ? 10.996 2.218 -28.791 1.00 90.06 241 ALA A C 1
ATOM 1843 O O . ALA A 1 241 ? 11.364 2.410 -29.953 1.00 90.06 241 ALA A O 1
ATOM 1844 N N . LEU A 1 242 ? 10.799 0.984 -28.320 1.00 88.56 242 LEU A N 1
ATOM 1845 C CA . LEU A 1 242 ? 10.968 -0.220 -29.142 1.00 88.56 242 LEU A CA 1
ATOM 1846 C C . LEU A 1 242 ? 9.909 -0.313 -30.252 1.00 88.56 242 LEU A C 1
ATOM 1848 O O . LEU A 1 242 ? 10.224 -0.774 -31.351 1.00 88.56 242 LEU A O 1
ATOM 1852 N N . ASP A 1 243 ? 8.684 0.153 -29.988 1.00 89.12 243 ASP A N 1
ATOM 1853 C CA . ASP A 1 243 ? 7.584 0.158 -30.962 1.00 89.12 243 ASP A CA 1
ATOM 1854 C C . ASP A 1 243 ? 7.836 1.158 -32.113 1.00 89.12 243 ASP A C 1
ATOM 1856 O O . ASP A 1 243 ? 7.448 0.899 -33.251 1.00 89.12 243 ASP A O 1
ATOM 1860 N N . GLN A 1 244 ? 8.559 2.258 -31.861 1.00 88.62 244 GLN A N 1
ATOM 1861 C CA . GLN A 1 244 ? 8.965 3.225 -32.896 1.00 88.62 244 GLN A CA 1
ATOM 1862 C C . GLN A 1 244 ? 10.001 2.675 -33.885 1.00 88.62 244 GLN A C 1
ATOM 1864 O O . GLN A 1 244 ? 10.109 3.188 -34.999 1.00 88.62 244 GLN A O 1
ATOM 1869 N N . ALA A 1 245 ? 10.763 1.645 -33.498 1.00 85.44 245 ALA A N 1
ATOM 1870 C CA . ALA A 1 245 ? 11.712 0.954 -34.366 1.00 85.44 245 ALA A CA 1
ATOM 1871 C C . ALA A 1 245 ? 12.621 1.908 -35.171 1.00 85.44 245 ALA A C 1
ATOM 1873 O O . ALA A 1 245 ? 12.697 1.807 -36.399 1.00 85.44 245 ALA A O 1
ATOM 1874 N N . SER A 1 246 ? 13.324 2.823 -34.503 1.00 85.94 246 SER A N 1
ATOM 1875 C CA . SER A 1 246 ? 14.287 3.759 -35.101 1.00 85.94 246 SER A CA 1
ATOM 1876 C C . SER A 1 246 ? 15.641 3.672 -34.379 1.00 85.94 246 SER A C 1
ATOM 1878 O O . SER A 1 246 ? 15.664 3.289 -33.213 1.00 85.94 246 SER A O 1
ATOM 1880 N N . PRO A 1 247 ? 16.772 4.051 -35.005 1.00 82.75 247 PRO A N 1
ATOM 1881 C CA . PRO A 1 247 ? 18.077 4.025 -34.331 1.00 82.75 247 PRO A CA 1
ATOM 1882 C C . PRO A 1 247 ? 18.105 4.849 -33.033 1.00 82.75 247 PRO A C 1
ATOM 1884 O O . PRO A 1 247 ? 18.640 4.407 -32.021 1.00 82.75 247 PRO A O 1
ATOM 1887 N N . ALA A 1 248 ? 17.471 6.027 -33.040 1.00 84.75 248 ALA A N 1
ATOM 1888 C CA . ALA A 1 248 ? 17.388 6.893 -31.866 1.00 84.75 248 ALA A CA 1
ATOM 1889 C C . ALA A 1 248 ? 16.519 6.284 -30.752 1.00 84.75 248 ALA A C 1
ATOM 1891 O O . ALA A 1 248 ? 16.873 6.359 -29.574 1.00 84.75 248 ALA A O 1
ATOM 1892 N N . SER A 1 249 ? 15.396 5.654 -31.111 1.00 87.44 249 SER A N 1
ATOM 1893 C CA . SER A 1 249 ? 14.502 5.023 -30.136 1.00 87.44 249 SER A CA 1
ATOM 1894 C C . SER A 1 249 ? 15.090 3.723 -29.572 1.00 87.44 249 SER A C 1
ATOM 1896 O O . SER A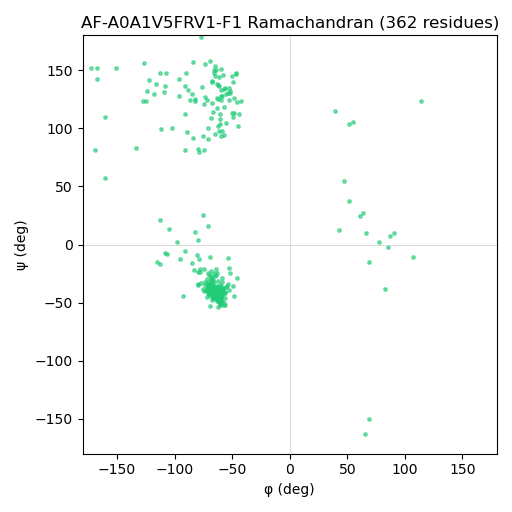 1 249 ? 14.961 3.460 -28.378 1.00 87.44 249 SER A O 1
ATOM 1898 N N . ASP A 1 250 ? 15.829 2.965 -30.383 1.00 85.88 250 ASP A N 1
ATOM 1899 C CA . ASP A 1 250 ? 16.578 1.783 -29.955 1.00 85.88 250 ASP A CA 1
ATOM 1900 C C . ASP A 1 250 ? 17.690 2.154 -28.951 1.00 85.88 250 ASP A C 1
ATOM 1902 O O . ASP A 1 250 ? 17.829 1.503 -27.912 1.00 85.88 250 ASP A O 1
ATOM 1906 N N . LEU A 1 251 ? 18.426 3.248 -29.195 1.00 84.44 251 LEU A N 1
ATOM 1907 C CA . LEU A 1 251 ? 19.418 3.780 -28.251 1.00 84.44 251 LEU A CA 1
ATOM 1908 C C . LEU A 1 251 ? 18.767 4.226 -26.936 1.00 84.44 251 LEU A C 1
ATOM 1910 O O . LEU A 1 251 ? 19.278 3.922 -25.853 1.00 84.44 251 LEU A O 1
ATOM 1914 N N . ALA A 1 252 ? 17.624 4.913 -27.012 1.00 86.94 252 ALA A N 1
ATOM 1915 C CA . ALA A 1 252 ? 16.882 5.338 -25.829 1.00 86.94 252 ALA A CA 1
ATOM 1916 C C . ALA A 1 252 ? 16.403 4.134 -24.999 1.00 86.94 252 ALA A C 1
ATOM 1918 O O . ALA A 1 252 ? 16.578 4.126 -23.778 1.00 86.94 252 ALA A O 1
ATOM 1919 N N . ALA A 1 253 ? 15.860 3.098 -25.648 1.00 87.31 253 ALA A N 1
ATOM 1920 C CA . ALA A 1 253 ? 15.426 1.864 -24.997 1.00 87.31 253 ALA A CA 1
ATOM 1921 C C . ALA A 1 253 ? 16.596 1.133 -24.319 1.00 87.31 253 ALA A C 1
ATOM 1923 O O . ALA A 1 253 ? 16.499 0.787 -23.140 1.00 87.31 253 ALA A O 1
ATOM 1924 N N . ALA A 1 254 ? 17.721 0.963 -25.021 1.00 83.00 254 ALA A N 1
ATOM 1925 C CA . ALA A 1 254 ? 18.915 0.322 -24.473 1.00 83.00 254 ALA A CA 1
ATOM 1926 C C . ALA A 1 254 ? 19.478 1.086 -23.265 1.00 83.00 254 ALA A C 1
ATOM 1928 O O . ALA A 1 254 ? 19.735 0.492 -22.219 1.00 83.00 254 ALA A O 1
ATOM 1929 N N . THR A 1 255 ? 19.578 2.414 -23.364 1.00 82.31 255 THR A N 1
ATOM 1930 C CA . THR A 1 255 ? 20.034 3.274 -22.259 1.00 82.31 255 THR A CA 1
ATOM 1931 C C . THR A 1 255 ? 19.133 3.145 -21.030 1.00 82.31 255 THR A C 1
ATOM 1933 O O . THR A 1 255 ? 19.613 3.098 -19.899 1.00 82.31 255 THR A O 1
ATOM 1936 N N . LYS A 1 256 ? 17.813 3.087 -21.230 1.00 85.69 256 LYS A N 1
ATOM 1937 C CA . LYS A 1 256 ? 16.843 2.954 -20.135 1.00 85.69 256 LYS A CA 1
ATOM 1938 C C . LYS A 1 256 ? 16.903 1.579 -19.479 1.00 85.69 256 LYS A C 1
ATOM 1940 O O . LYS A 1 256 ? 16.838 1.511 -18.258 1.00 85.69 256 LYS A O 1
ATOM 1945 N N . ILE A 1 257 ? 17.080 0.514 -20.259 1.00 81.88 257 ILE A N 1
ATOM 1946 C CA . ILE A 1 257 ? 17.259 -0.836 -19.715 1.00 81.88 257 ILE A CA 1
ATOM 1947 C C . ILE A 1 257 ? 18.555 -0.932 -18.913 1.00 81.88 257 ILE A C 1
ATOM 1949 O O . ILE A 1 257 ? 18.524 -1.444 -17.801 1.00 81.88 257 ILE A O 1
ATOM 1953 N N . MET A 1 258 ? 19.663 -0.364 -19.397 1.00 77.12 258 MET A N 1
ATOM 1954 C CA . MET A 1 258 ? 20.905 -0.324 -18.614 1.00 77.12 258 MET A CA 1
ATOM 1955 C C . MET A 1 258 ? 20.726 0.416 -17.285 1.00 77.12 258 MET A C 1
ATOM 1957 O O . MET A 1 258 ? 21.186 -0.060 -16.255 1.00 77.12 258 MET A O 1
ATOM 1961 N N . LYS A 1 259 ? 19.978 1.526 -17.274 1.00 80.25 259 LYS A N 1
ATOM 1962 C CA . LYS A 1 259 ? 19.649 2.239 -16.031 1.00 80.25 259 LYS A CA 1
ATOM 1963 C C . LYS A 1 259 ? 18.783 1.437 -15.068 1.00 80.25 259 LYS A C 1
ATOM 1965 O O . LYS A 1 259 ? 18.850 1.714 -13.884 1.00 80.25 259 LYS A O 1
ATOM 1970 N N . LEU A 1 260 ? 17.958 0.501 -15.536 1.00 74.12 260 LEU A N 1
ATOM 1971 C CA . LEU A 1 260 ? 17.189 -0.401 -14.666 1.00 74.12 260 LEU A CA 1
ATOM 1972 C C . LEU A 1 260 ? 18.034 -1.546 -14.097 1.00 74.12 260 LEU A C 1
ATOM 1974 O O . LEU A 1 260 ? 17.642 -2.150 -13.107 1.00 74.12 260 LEU A O 1
ATOM 1978 N N . LEU A 1 261 ? 19.159 -1.857 -14.740 1.00 71.44 261 LEU A N 1
ATOM 1979 C CA . LEU A 1 261 ? 20.078 -2.924 -14.345 1.00 71.44 261 LEU A CA 1
ATOM 1980 C C . LEU A 1 261 ? 21.248 -2.426 -13.482 1.00 71.44 261 LEU A C 1
ATOM 1982 O O . LEU A 1 261 ? 21.973 -3.246 -12.926 1.00 71.44 261 LEU A O 1
ATOM 1986 N N . ASP A 1 262 ? 21.455 -1.110 -13.388 1.00 67.06 262 ASP A N 1
ATOM 1987 C CA . ASP A 1 262 ? 22.474 -0.505 -12.527 1.00 67.06 262 ASP A CA 1
ATOM 1988 C C . ASP A 1 262 ? 22.204 -0.888 -11.051 1.00 67.06 262 ASP A C 1
ATOM 1990 O O . ASP A 1 262 ? 21.060 -0.761 -10.610 1.00 67.06 262 ASP A O 1
ATOM 1994 N N . PRO A 1 263 ? 23.208 -1.337 -10.272 1.00 51.22 263 PRO A N 1
ATOM 1995 C CA . PRO A 1 263 ? 23.067 -1.733 -8.864 1.00 51.22 263 PRO A CA 1
ATOM 1996 C C . PRO A 1 263 ? 22.385 -0.706 -7.944 1.00 51.22 263 PRO A C 1
ATOM 1998 O O . PRO A 1 263 ? 21.818 -1.074 -6.912 1.00 51.22 263 PRO A O 1
ATOM 2001 N N . GLY A 1 264 ? 22.423 0.585 -8.294 1.00 53.66 264 GLY A N 1
ATOM 2002 C CA . GLY A 1 264 ? 21.697 1.640 -7.572 1.00 53.66 264 GLY A CA 1
ATOM 2003 C C . GLY A 1 264 ? 20.203 1.725 -7.911 1.00 53.66 264 GLY A C 1
ATOM 2004 O O . GLY A 1 264 ? 19.441 2.398 -7.213 1.00 53.66 264 GLY A O 1
ATOM 2005 N N . SER A 1 265 ? 19.775 1.047 -8.973 1.00 54.50 265 SER A N 1
ATOM 2006 C CA . SER A 1 265 ? 18.445 1.139 -9.543 1.00 54.50 265 SER A CA 1
ATOM 2007 C C . SER A 1 265 ? 17.511 0.103 -8.930 1.00 54.50 265 SER A C 1
ATOM 2009 O O . SER A 1 265 ? 17.224 -0.948 -9.487 1.00 54.50 265 SER A O 1
ATOM 2011 N N . VAL A 1 266 ? 16.997 0.463 -7.755 1.00 53.62 266 VAL A N 1
ATOM 2012 C CA . VAL A 1 266 ? 15.601 0.250 -7.358 1.00 53.62 266 VAL A CA 1
ATOM 2013 C C . VAL A 1 266 ? 15.101 -1.187 -7.099 1.00 53.62 266 VAL A C 1
ATOM 2015 O O . VAL A 1 266 ? 14.100 -1.395 -6.415 1.00 53.62 266 VAL A O 1
ATOM 2018 N N . VAL A 1 267 ? 15.835 -2.198 -7.532 1.00 50.28 267 VAL A N 1
ATOM 2019 C CA . VAL A 1 267 ? 15.609 -3.604 -7.227 1.00 50.28 267 VAL A CA 1
ATOM 2020 C C . VAL A 1 267 ? 16.975 -4.140 -6.849 1.00 50.28 267 VAL A C 1
ATOM 2022 O O . VAL A 1 267 ? 17.705 -4.646 -7.694 1.00 50.28 267 VAL A O 1
ATOM 2025 N N . ARG A 1 268 ? 17.378 -3.954 -5.585 1.00 51.34 268 ARG A N 1
ATOM 2026 C CA . ARG A 1 268 ? 18.611 -4.572 -5.083 1.00 51.34 268 ARG A CA 1
ATOM 2027 C C . ARG A 1 268 ? 18.505 -6.073 -5.317 1.00 51.34 268 ARG A C 1
ATOM 2029 O O . ARG A 1 268 ? 17.736 -6.713 -4.613 1.00 51.34 268 ARG A O 1
ATOM 2036 N N . GLU A 1 269 ? 19.217 -6.564 -6.329 1.00 53.38 269 GLU A N 1
ATOM 2037 C CA . GLU A 1 269 ? 19.769 -7.915 -6.537 1.00 53.38 269 GLU A CA 1
ATOM 2038 C C . GLU A 1 269 ? 18.901 -9.144 -6.200 1.00 53.38 269 GLU A C 1
ATOM 2040 O O . GLU A 1 269 ? 19.395 -10.269 -6.176 1.00 53.38 269 GLU A O 1
ATOM 2045 N N . SER A 1 270 ? 17.606 -8.985 -5.964 1.00 51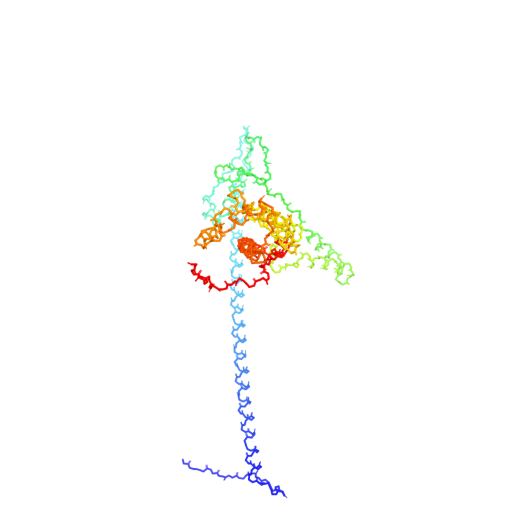.56 270 SER A N 1
ATOM 2046 C CA . SER A 1 270 ? 16.760 -10.052 -5.455 1.00 51.56 270 SER A CA 1
ATOM 2047 C C . SER A 1 270 ? 16.296 -10.921 -6.628 1.00 51.56 270 SER A C 1
ATOM 2049 O O . SER A 1 270 ? 15.291 -10.655 -7.279 1.00 51.56 270 SER A O 1
ATOM 2051 N N . GLU A 1 271 ? 17.082 -11.961 -6.907 1.00 54.44 271 GLU A N 1
ATOM 2052 C CA . GLU A 1 271 ? 16.712 -13.214 -7.590 1.00 54.44 271 GLU A CA 1
ATOM 2053 C C . GLU A 1 271 ? 16.676 -13.222 -9.133 1.00 54.44 271 GLU A C 1
ATOM 2055 O O . GLU A 1 271 ? 17.147 -14.189 -9.739 1.00 54.44 271 GLU A O 1
ATOM 2060 N N . LEU A 1 272 ? 16.225 -12.159 -9.810 1.00 51.25 272 LEU A N 1
ATOM 2061 C CA . LEU A 1 272 ? 16.175 -12.149 -11.287 1.00 51.25 272 LEU A CA 1
ATOM 2062 C C . LEU A 1 272 ? 17.557 -11.920 -11.931 1.00 51.25 272 LEU A C 1
ATOM 2064 O O . LEU A 1 272 ? 17.850 -12.481 -12.988 1.00 51.25 272 LEU A O 1
ATOM 2068 N N . GLY A 1 273 ? 18.422 -11.129 -11.285 1.00 52.94 273 GLY A N 1
ATOM 2069 C CA . GLY A 1 273 ? 19.779 -10.842 -11.760 1.00 52.94 273 GLY A CA 1
ATOM 2070 C C . GLY A 1 273 ? 20.619 -12.110 -11.910 1.00 52.94 273 GLY A C 1
ATOM 2071 O O . GLY A 1 273 ? 21.227 -12.312 -12.953 1.00 52.94 273 GLY A O 1
ATOM 2072 N N . MET A 1 274 ? 20.569 -13.029 -10.939 1.00 51.50 274 MET A N 1
ATOM 2073 C CA . MET A 1 274 ? 21.287 -14.309 -11.020 1.00 51.50 274 MET A CA 1
ATOM 2074 C C . MET A 1 274 ? 20.690 -15.252 -12.073 1.00 51.50 274 MET A C 1
ATOM 2076 O O . MET A 1 274 ? 21.438 -15.870 -12.832 1.00 51.50 274 MET A O 1
ATOM 2080 N N . ALA A 1 275 ? 19.357 -15.326 -12.172 1.00 49.75 275 ALA A N 1
ATOM 2081 C CA . ALA A 1 275 ? 18.683 -16.164 -13.164 1.00 49.75 275 ALA A CA 1
ATOM 2082 C C . ALA A 1 275 ? 18.944 -15.691 -14.606 1.00 49.75 275 ALA A C 1
ATOM 2084 O O . ALA A 1 275 ? 19.149 -16.512 -15.495 1.00 49.75 275 ALA A O 1
ATOM 2085 N N . MET A 1 276 ? 18.985 -14.377 -14.849 1.00 55.81 276 MET A N 1
ATOM 2086 C CA . MET A 1 276 ? 19.271 -13.824 -16.178 1.00 55.81 276 MET A CA 1
ATOM 2087 C C . MET A 1 276 ? 20.766 -13.820 -16.509 1.00 55.81 276 MET A C 1
ATOM 2089 O O . MET A 1 276 ? 21.115 -14.082 -17.663 1.00 55.81 276 MET A O 1
ATOM 2093 N N . ASN A 1 277 ? 21.649 -13.612 -15.527 1.00 55.94 277 ASN A N 1
ATOM 2094 C CA . ASN A 1 277 ? 23.096 -13.725 -15.733 1.00 55.94 277 ASN A CA 1
ATOM 2095 C C . ASN A 1 277 ? 23.488 -15.165 -16.126 1.00 55.94 277 ASN A C 1
ATOM 2097 O O . ASN A 1 277 ? 24.269 -15.362 -17.049 1.00 55.94 277 ASN A O 1
ATOM 2101 N N . ALA A 1 278 ? 22.839 -16.180 -15.538 1.00 53.50 278 ALA A N 1
ATOM 2102 C CA . ALA A 1 278 ? 23.027 -17.587 -15.913 1.00 53.50 278 ALA A CA 1
ATOM 2103 C C . ALA A 1 278 ? 22.582 -17.926 -17.354 1.00 53.50 278 ALA A C 1
ATOM 2105 O O . ALA A 1 278 ? 23.037 -18.916 -17.922 1.00 53.50 278 ALA A O 1
ATOM 2106 N N . THR A 1 279 ? 21.707 -17.118 -17.965 1.00 62.16 279 THR A N 1
ATOM 2107 C CA . THR A 1 279 ? 21.231 -17.326 -19.350 1.00 62.16 279 THR A CA 1
ATOM 2108 C C . THR A 1 279 ? 22.073 -16.615 -20.416 1.00 62.16 279 THR A C 1
ATOM 2110 O O . THR A 1 279 ? 21.797 -16.774 -21.605 1.00 62.16 279 THR A O 1
ATOM 2113 N N . GLY A 1 280 ? 23.065 -15.799 -20.028 1.00 68.88 280 GLY A N 1
ATOM 2114 C CA . GLY A 1 280 ? 23.876 -14.995 -20.958 1.00 68.88 280 GLY A CA 1
ATOM 2115 C C . GLY A 1 280 ? 23.097 -13.887 -21.685 1.00 68.88 280 GLY A C 1
ATOM 2116 O O . GLY A 1 280 ? 23.597 -13.268 -22.625 1.00 68.88 280 GLY A O 1
ATOM 2117 N N . MET A 1 281 ? 21.849 -13.624 -21.279 1.00 69.19 281 MET A N 1
ATOM 2118 C CA . MET A 1 281 ? 21.004 -12.602 -21.900 1.00 69.19 281 MET A CA 1
ATOM 2119 C C . MET A 1 281 ? 21.533 -11.191 -21.626 1.00 69.19 281 MET A C 1
ATOM 2121 O O . MET A 1 281 ? 21.435 -10.331 -22.498 1.00 69.19 281 MET A O 1
ATOM 2125 N N . LEU A 1 282 ? 22.121 -10.969 -20.444 1.00 69.62 282 LEU A N 1
ATOM 2126 C CA . LEU A 1 282 ? 22.744 -9.695 -20.083 1.00 69.62 282 LEU A CA 1
ATOM 2127 C C . LEU A 1 282 ? 23.959 -9.397 -20.972 1.00 69.62 282 LEU A C 1
ATOM 2129 O O . LEU A 1 282 ? 24.031 -8.307 -21.532 1.00 69.62 282 LEU A O 1
ATOM 2133 N N . ASP A 1 283 ? 24.828 -10.391 -21.185 1.00 71.69 283 ASP A N 1
ATOM 2134 C CA . ASP A 1 283 ? 26.002 -10.291 -22.067 1.00 71.69 283 ASP A CA 1
ATOM 2135 C C . ASP A 1 283 ? 25.599 -10.003 -23.514 1.00 71.69 283 ASP A C 1
ATOM 2137 O O . ASP A 1 283 ? 26.125 -9.116 -24.188 1.00 71.69 283 ASP A O 1
ATOM 2141 N N . ARG A 1 284 ? 24.584 -10.715 -24.007 1.00 74.50 284 ARG A N 1
ATOM 2142 C CA . ARG A 1 284 ? 24.020 -10.466 -25.334 1.00 74.50 284 ARG A CA 1
ATOM 2143 C C . ARG A 1 284 ? 23.509 -9.023 -25.465 1.00 74.50 284 ARG A C 1
ATOM 2145 O O . ARG A 1 284 ? 23.670 -8.406 -26.518 1.00 74.50 284 ARG A O 1
ATOM 2152 N N . LEU A 1 285 ? 22.921 -8.473 -24.405 1.00 73.06 285 LEU A N 1
ATOM 2153 C CA . LEU A 1 285 ? 22.367 -7.126 -24.402 1.00 73.06 285 LEU A CA 1
ATOM 2154 C C . LEU A 1 285 ? 23.440 -6.034 -24.344 1.00 73.06 285 LEU A C 1
ATOM 2156 O O . LEU A 1 285 ? 23.310 -5.032 -25.047 1.00 73.06 285 LEU A O 1
ATOM 2160 N N . THR A 1 286 ? 24.500 -6.221 -23.556 1.00 72.31 286 THR A N 1
ATOM 2161 C CA . THR A 1 286 ? 25.660 -5.317 -23.547 1.00 72.31 286 THR A CA 1
ATOM 2162 C C . THR A 1 286 ? 26.342 -5.301 -24.911 1.00 72.31 286 THR A C 1
ATOM 2164 O O . THR A 1 286 ? 26.678 -4.227 -25.409 1.00 72.31 286 THR A O 1
ATOM 2167 N N . HIS A 1 287 ? 26.438 -6.446 -25.594 1.00 77.19 287 HIS A N 1
ATOM 2168 C CA . HIS A 1 287 ? 26.904 -6.485 -26.984 1.00 77.19 287 HIS A CA 1
ATOM 2169 C C . HIS A 1 287 ? 25.987 -5.708 -27.941 1.00 77.19 287 HIS A C 1
ATOM 2171 O O . HIS A 1 287 ? 26.470 -4.979 -28.810 1.00 77.19 287 HIS A O 1
ATOM 2177 N N . TYR A 1 288 ? 24.664 -5.814 -27.787 1.00 77.88 288 TYR A N 1
ATOM 2178 C CA . TYR A 1 288 ? 23.723 -5.044 -28.605 1.00 77.88 288 TYR A CA 1
ATOM 2179 C C . TYR A 1 288 ? 23.803 -3.546 -28.322 1.00 77.88 288 TYR A C 1
ATOM 2181 O O . TYR A 1 288 ? 23.809 -2.759 -29.264 1.00 77.88 288 TYR A O 1
ATOM 2189 N N . ALA A 1 289 ? 23.931 -3.153 -27.056 1.00 70.19 289 ALA A N 1
ATOM 2190 C CA . ALA A 1 289 ? 24.101 -1.761 -26.661 1.00 70.19 289 ALA A CA 1
ATOM 2191 C C . ALA A 1 289 ? 25.367 -1.146 -27.283 1.00 70.19 289 ALA A C 1
ATOM 2193 O O . ALA A 1 289 ? 25.294 -0.049 -27.834 1.00 70.19 289 ALA A O 1
ATOM 2194 N N . SER A 1 290 ? 26.487 -1.878 -27.301 1.00 70.62 290 SER A N 1
ATOM 2195 C CA . SER A 1 290 ? 27.718 -1.454 -27.986 1.00 70.62 290 SER A CA 1
ATOM 2196 C C . SER A 1 290 ? 27.518 -1.265 -29.496 1.00 70.62 290 SER A C 1
ATOM 2198 O O . SER A 1 290 ? 28.005 -0.295 -30.072 1.00 70.62 290 SER A O 1
ATOM 2200 N N . ASN A 1 291 ? 26.741 -2.135 -30.149 1.00 70.56 291 ASN A N 1
ATOM 2201 C CA . ASN A 1 291 ? 26.441 -2.009 -31.581 1.00 70.56 291 ASN A CA 1
ATOM 2202 C C . ASN A 1 291 ? 25.518 -0.819 -31.900 1.00 70.56 291 ASN A C 1
ATOM 2204 O O . ASN A 1 291 ? 25.672 -0.185 -32.949 1.00 70.56 291 ASN A O 1
ATOM 2208 N N . ILE A 1 292 ? 24.588 -0.492 -30.997 1.00 71.44 292 ILE A N 1
ATOM 2209 C CA . ILE A 1 292 ? 23.719 0.688 -31.117 1.00 71.44 292 ILE A CA 1
ATOM 2210 C C . ILE A 1 292 ? 24.505 1.981 -30.887 1.00 71.44 292 ILE A C 1
ATOM 2212 O O . ILE A 1 292 ? 24.276 2.963 -31.591 1.00 71.44 292 ILE A O 1
ATOM 2216 N N . ALA A 1 293 ? 25.454 1.987 -29.945 1.00 67.94 293 ALA A N 1
ATOM 2217 C CA . ALA A 1 293 ? 26.333 3.133 -29.704 1.00 67.94 293 ALA A CA 1
ATOM 2218 C C . ALA A 1 293 ? 27.153 3.508 -30.954 1.00 67.94 293 ALA A C 1
ATOM 2220 O O . ALA A 1 293 ? 27.425 4.684 -31.181 1.00 67.94 293 ALA A O 1
ATOM 2221 N N . ASN A 1 294 ? 27.446 2.528 -31.815 1.00 70.12 294 ASN A N 1
ATOM 2222 C CA . ASN A 1 294 ? 28.094 2.724 -33.115 1.00 70.12 294 ASN A CA 1
ATOM 2223 C C . ASN A 1 294 ? 27.124 3.147 -34.243 1.00 70.12 294 ASN A C 1
ATOM 2225 O O . ASN A 1 294 ? 27.495 3.131 -35.414 1.00 70.12 294 ASN A O 1
ATOM 2229 N N . GLY A 1 295 ? 25.878 3.512 -33.918 1.00 64.88 295 GLY A N 1
ATOM 2230 C CA . GLY A 1 295 ? 24.881 4.020 -34.870 1.00 64.88 295 GLY A CA 1
ATOM 2231 C C . GLY A 1 295 ? 24.051 2.945 -35.580 1.00 64.88 295 GLY A C 1
ATOM 2232 O O . GLY A 1 295 ? 23.269 3.264 -36.477 1.00 64.88 295 GLY A O 1
ATOM 2233 N N . THR A 1 296 ? 24.181 1.676 -35.187 1.00 72.75 296 THR A N 1
ATOM 2234 C CA . THR A 1 296 ? 23.454 0.570 -35.825 1.00 72.75 296 THR A CA 1
ATOM 2235 C C . THR A 1 296 ? 22.059 0.414 -35.219 1.00 72.75 296 THR A C 1
ATOM 2237 O O . THR A 1 296 ? 21.897 0.316 -34.005 1.00 72.75 296 THR A O 1
ATOM 2240 N N . LYS A 1 297 ? 21.028 0.349 -36.065 1.00 78.69 297 LYS A N 1
ATOM 2241 C CA . LYS A 1 297 ? 19.653 0.041 -35.642 1.00 78.69 297 LYS A CA 1
ATOM 2242 C C . LYS A 1 297 ? 19.562 -1.384 -35.083 1.00 78.69 297 LYS A C 1
ATOM 2244 O O . LYS A 1 297 ? 20.180 -2.291 -35.642 1.00 78.69 297 LYS A O 1
ATOM 2249 N N . LEU A 1 298 ? 18.720 -1.616 -34.073 1.00 81.44 298 LEU A N 1
ATOM 2250 C CA . LEU A 1 298 ? 18.437 -2.979 -33.624 1.00 81.44 298 LEU A CA 1
ATOM 2251 C C . LEU A 1 298 ? 17.670 -3.760 -34.691 1.00 81.44 298 LEU A C 1
ATOM 2253 O O . LEU A 1 298 ? 16.732 -3.255 -35.322 1.00 81.44 298 LEU A O 1
ATOM 2257 N N . THR A 1 299 ? 18.012 -5.035 -34.847 1.00 85.31 299 THR A N 1
ATOM 2258 C CA . THR A 1 299 ? 17.209 -5.974 -35.633 1.00 85.31 299 THR A CA 1
ATOM 2259 C C . THR A 1 299 ? 15.885 -6.271 -34.916 1.00 85.31 299 THR A C 1
ATOM 2261 O O . THR A 1 299 ? 15.789 -6.128 -33.692 1.00 85.31 299 THR A O 1
ATOM 2264 N N . PRO A 1 300 ? 14.840 -6.723 -35.632 1.00 85.56 300 PRO A N 1
ATOM 2265 C CA . PRO A 1 300 ? 13.582 -7.120 -34.998 1.00 85.56 300 PRO A CA 1
ATOM 2266 C C . PRO A 1 300 ? 13.758 -8.180 -33.898 1.00 85.56 300 PRO A C 1
ATOM 2268 O O . PRO A 1 300 ? 13.080 -8.116 -32.875 1.00 85.56 300 PRO A O 1
ATOM 2271 N N . SER A 1 301 ? 14.702 -9.114 -34.075 1.00 84.31 301 SER A N 1
ATOM 2272 C CA . SER A 1 301 ? 15.022 -10.120 -33.056 1.00 84.31 301 SER A CA 1
ATOM 2273 C C . SER A 1 301 ? 15.635 -9.485 -31.812 1.00 84.31 301 SER A C 1
ATOM 2275 O O . SER A 1 301 ? 15.227 -9.806 -30.703 1.00 84.31 301 SER A O 1
ATOM 2277 N N . GLN A 1 302 ? 16.560 -8.537 -31.979 1.00 84.19 302 GLN A N 1
ATOM 2278 C CA . GLN A 1 302 ? 17.170 -7.852 -30.841 1.00 84.19 302 GLN A CA 1
ATOM 2279 C C . GLN A 1 302 ? 16.136 -7.019 -30.078 1.00 84.19 302 GLN A C 1
ATOM 2281 O O . GLN A 1 302 ? 16.084 -7.092 -28.856 1.00 84.19 302 GLN A O 1
ATOM 2286 N N . ARG A 1 303 ? 15.242 -6.291 -30.766 1.00 87.00 303 ARG A N 1
ATOM 2287 C CA . ARG A 1 303 ? 14.151 -5.555 -30.091 1.00 87.00 303 ARG A CA 1
ATOM 2288 C C . ARG A 1 303 ? 13.227 -6.479 -29.300 1.00 87.00 303 ARG A C 1
ATOM 2290 O O . ARG A 1 303 ? 12.768 -6.097 -28.226 1.00 87.00 303 ARG A O 1
ATOM 2297 N N . LYS A 1 304 ? 12.969 -7.690 -29.803 1.00 87.31 304 LYS A N 1
ATOM 2298 C CA . LYS A 1 304 ? 12.213 -8.713 -29.070 1.00 87.31 304 LYS A CA 1
ATOM 2299 C C . LYS A 1 304 ? 12.947 -9.155 -27.800 1.00 87.31 304 LYS A C 1
ATOM 2301 O O . LYS A 1 304 ? 12.299 -9.284 -26.762 1.00 87.31 304 LYS A O 1
ATOM 2306 N N . ASP A 1 305 ? 14.265 -9.323 -27.860 1.00 83.88 305 ASP A N 1
ATOM 2307 C CA . ASP A 1 305 ? 15.088 -9.655 -26.691 1.00 83.88 305 ASP A CA 1
ATOM 2308 C C . ASP A 1 305 ? 15.046 -8.517 -25.647 1.00 83.88 305 ASP A C 1
ATOM 2310 O O . ASP A 1 305 ? 14.744 -8.770 -24.481 1.00 83.88 305 ASP A O 1
ATOM 2314 N N . PHE A 1 306 ? 15.209 -7.249 -26.064 1.00 84.19 306 PHE A N 1
ATOM 2315 C CA . PHE A 1 306 ? 15.059 -6.081 -25.175 1.00 84.19 306 PHE A CA 1
ATOM 2316 C C . PHE A 1 306 ? 13.658 -6.001 -24.549 1.00 84.19 306 PHE A C 1
ATOM 2318 O O . PHE A 1 306 ? 13.530 -5.713 -23.359 1.00 84.19 306 PHE A O 1
ATOM 2325 N N . ARG A 1 307 ? 12.600 -6.280 -25.324 1.00 88.00 307 ARG A N 1
ATOM 2326 C CA . ARG A 1 307 ? 11.222 -6.290 -24.810 1.00 88.00 307 ARG A CA 1
ATOM 2327 C C . ARG A 1 307 ? 11.011 -7.397 -23.783 1.00 88.00 307 ARG A C 1
ATOM 2329 O O . ARG A 1 307 ? 10.439 -7.134 -22.736 1.00 88.00 307 ARG A O 1
ATOM 2336 N N . THR A 1 308 ? 11.522 -8.595 -24.055 1.00 85.69 308 THR A N 1
ATOM 2337 C CA . THR A 1 308 ? 11.413 -9.747 -23.148 1.00 85.69 308 THR A CA 1
ATOM 2338 C C . THR A 1 308 ? 12.118 -9.469 -21.821 1.00 85.69 308 THR A C 1
ATOM 2340 O O . THR A 1 308 ? 11.575 -9.751 -20.758 1.00 85.69 308 THR A O 1
ATOM 2343 N N . LEU A 1 309 ? 13.304 -8.858 -21.862 1.00 81.44 309 LEU A N 1
ATOM 2344 C CA . LEU A 1 309 ? 14.002 -8.426 -20.654 1.00 81.44 309 LEU A CA 1
ATOM 2345 C C . LEU A 1 309 ? 13.208 -7.364 -19.883 1.00 81.44 309 LEU A C 1
ATOM 2347 O O . LEU A 1 309 ? 13.064 -7.477 -18.669 1.00 81.44 309 LEU A O 1
ATOM 2351 N N . ALA A 1 310 ? 12.668 -6.357 -20.574 1.00 85.38 310 ALA A N 1
ATOM 2352 C CA . ALA A 1 310 ? 11.835 -5.336 -19.946 1.00 85.38 310 ALA A CA 1
ATOM 2353 C C . ALA A 1 310 ? 10.580 -5.944 -19.293 1.00 85.38 310 ALA A C 1
ATOM 2355 O O . ALA A 1 310 ? 10.237 -5.566 -18.175 1.00 85.38 310 ALA A O 1
ATOM 2356 N N . ASP A 1 311 ? 9.938 -6.912 -19.956 1.00 86.75 311 ASP A N 1
ATOM 2357 C CA . ASP A 1 311 ? 8.791 -7.659 -19.429 1.00 86.75 311 ASP A CA 1
ATOM 2358 C C . ASP A 1 311 ? 9.178 -8.459 -18.174 1.00 86.75 311 ASP A C 1
ATOM 2360 O O . ASP A 1 311 ? 8.450 -8.435 -17.185 1.00 86.75 311 ASP A O 1
ATOM 2364 N N . ASN A 1 312 ? 10.340 -9.119 -18.172 1.00 81.69 312 ASN A N 1
ATOM 2365 C CA . ASN A 1 312 ? 10.825 -9.880 -17.018 1.00 81.69 312 ASN A CA 1
ATOM 2366 C C . ASN A 1 312 ? 11.152 -8.972 -15.823 1.00 81.69 312 ASN A C 1
ATOM 2368 O O . ASN A 1 312 ? 10.727 -9.257 -14.704 1.00 81.69 312 ASN A O 1
ATOM 2372 N N . LEU A 1 313 ? 11.866 -7.864 -16.058 1.00 79.06 313 LEU A N 1
ATOM 2373 C CA . LEU A 1 313 ? 12.203 -6.877 -15.026 1.00 79.06 313 LEU A CA 1
ATOM 2374 C C . LEU A 1 313 ? 10.943 -6.252 -14.419 1.00 79.06 313 LEU A C 1
ATOM 2376 O O . LEU A 1 313 ? 10.809 -6.161 -13.198 1.00 79.06 313 LEU A O 1
ATOM 2380 N N . TYR A 1 314 ? 9.995 -5.852 -15.270 1.00 85.81 314 TYR A N 1
ATOM 2381 C CA . TYR A 1 314 ? 8.730 -5.296 -14.811 1.00 85.81 314 TYR A CA 1
ATOM 2382 C C . TYR A 1 314 ? 7.893 -6.343 -14.074 1.00 85.81 314 TYR A C 1
ATOM 2384 O O . TYR A 1 314 ? 7.383 -6.058 -12.994 1.00 85.81 314 TYR A O 1
ATOM 2392 N N . GLY A 1 315 ? 7.801 -7.566 -14.600 1.00 85.44 315 GLY A N 1
ATOM 2393 C CA . GLY A 1 315 ? 7.077 -8.669 -13.973 1.00 85.44 315 GLY A CA 1
ATOM 2394 C C . GLY A 1 315 ? 7.609 -9.015 -12.583 1.00 85.44 315 GLY A C 1
ATOM 2395 O O . GLY A 1 315 ? 6.820 -9.234 -11.667 1.00 85.44 315 GLY A O 1
ATOM 2396 N N . GLU A 1 316 ? 8.927 -9.006 -12.381 1.00 82.00 316 GLU A N 1
ATOM 2397 C CA . GLU A 1 316 ? 9.500 -9.210 -11.048 1.00 82.00 316 GLU A CA 1
ATOM 2398 C C . GLU A 1 316 ? 9.163 -8.053 -10.101 1.00 82.00 316 GLU A C 1
ATOM 2400 O O . GLU A 1 316 ? 8.704 -8.274 -8.981 1.00 82.00 316 GLU A O 1
ATOM 2405 N N . SER A 1 317 ? 9.266 -6.811 -10.579 1.00 83.44 317 SER A N 1
ATOM 2406 C CA . SER A 1 317 ? 8.838 -5.643 -9.806 1.00 83.44 317 SER A CA 1
ATOM 2407 C C . SER A 1 317 ? 7.353 -5.713 -9.416 1.00 83.44 317 SER A C 1
ATOM 2409 O O . SER A 1 317 ? 7.006 -5.385 -8.282 1.00 83.44 317 SER A O 1
ATOM 2411 N N . VAL A 1 318 ? 6.477 -6.187 -10.313 1.00 87.06 318 VAL A N 1
ATOM 2412 C CA . VAL A 1 318 ? 5.048 -6.420 -10.038 1.00 87.06 318 VAL A CA 1
ATOM 2413 C C . VAL A 1 318 ? 4.861 -7.453 -8.928 1.00 87.06 318 VAL A C 1
ATOM 2415 O O . VAL A 1 318 ? 4.050 -7.223 -8.033 1.00 87.06 318 VAL A O 1
ATOM 2418 N N . LYS A 1 319 ? 5.601 -8.571 -8.943 1.00 85.69 319 LYS A N 1
ATOM 2419 C CA . LYS A 1 319 ? 5.509 -9.590 -7.882 1.00 85.69 319 LYS A CA 1
ATOM 2420 C C . LYS A 1 319 ? 5.898 -9.023 -6.524 1.00 85.69 319 LYS A C 1
ATOM 2422 O O . LYS A 1 319 ? 5.138 -9.177 -5.574 1.00 85.69 319 LYS A O 1
ATOM 2427 N N . GLN A 1 320 ? 7.039 -8.342 -6.441 1.00 82.38 320 GLN A N 1
ATOM 2428 C CA . GLN A 1 320 ? 7.528 -7.756 -5.191 1.00 82.38 320 GLN A CA 1
ATOM 2429 C C . GLN A 1 320 ? 6.566 -6.678 -4.668 1.00 82.38 320 GLN A C 1
ATOM 2431 O O . GLN A 1 320 ? 6.211 -6.662 -3.487 1.00 82.38 320 GLN A O 1
ATOM 2436 N N . TYR A 1 321 ? 6.065 -5.823 -5.565 1.00 87.12 321 TYR A N 1
ATOM 2437 C CA . TYR A 1 321 ? 5.058 -4.813 -5.247 1.00 87.12 321 TYR A CA 1
ATOM 2438 C C . TYR A 1 321 ? 3.754 -5.436 -4.734 1.00 87.12 321 TYR A C 1
ATOM 2440 O O . TYR A 1 321 ? 3.265 -5.051 -3.672 1.00 87.12 321 TYR A O 1
ATOM 2448 N N . ASN A 1 322 ? 3.199 -6.417 -5.451 1.00 89.12 322 ASN A N 1
ATOM 2449 C CA . ASN A 1 322 ? 1.951 -7.077 -5.065 1.00 89.12 322 ASN A CA 1
ATOM 2450 C C . ASN A 1 322 ? 2.121 -7.925 -3.793 1.00 89.12 322 ASN A C 1
ATOM 2452 O O . ASN A 1 322 ? 1.192 -7.991 -2.991 1.00 89.12 322 ASN A O 1
ATOM 2456 N N . GLY A 1 323 ? 3.304 -8.504 -3.563 1.00 88.62 323 GLY A N 1
ATOM 2457 C CA . GLY A 1 323 ? 3.666 -9.179 -2.316 1.00 88.62 323 GLY A CA 1
ATOM 2458 C C . GLY A 1 323 ? 3.606 -8.225 -1.124 1.00 88.62 323 GLY A C 1
ATOM 2459 O O . GLY A 1 323 ? 2.863 -8.474 -0.173 1.00 88.62 323 GLY A O 1
ATOM 2460 N N . LYS A 1 324 ? 4.271 -7.064 -1.216 1.00 86.38 324 LYS A N 1
ATOM 2461 C CA . LYS A 1 324 ? 4.181 -6.031 -0.172 1.00 86.38 324 LYS A CA 1
ATOM 2462 C C . LYS A 1 324 ? 2.754 -5.500 -0.017 1.00 86.38 324 LYS A C 1
ATOM 2464 O O . LYS A 1 324 ? 2.274 -5.315 1.099 1.00 86.38 324 LYS A O 1
ATOM 2469 N N . ARG A 1 325 ? 2.041 -5.290 -1.126 1.00 91.44 325 ARG A N 1
ATOM 2470 C CA . ARG A 1 325 ? 0.636 -4.865 -1.115 1.00 91.44 325 ARG A CA 1
ATOM 2471 C C . ARG A 1 325 ? -0.250 -5.874 -0.375 1.00 91.44 325 ARG A C 1
ATOM 2473 O O . ARG A 1 325 ? -1.140 -5.456 0.359 1.00 91.44 325 ARG A O 1
ATOM 2480 N N . ALA A 1 326 ? -0.009 -7.177 -0.518 1.00 90.19 326 ALA A N 1
ATOM 2481 C CA . ALA A 1 326 ? -0.758 -8.214 0.191 1.00 90.19 326 ALA A CA 1
ATOM 2482 C C . ALA A 1 326 ? -0.554 -8.148 1.716 1.00 90.19 326 ALA A C 1
ATOM 2484 O O . ALA A 1 326 ? -1.520 -8.313 2.465 1.00 90.19 326 ALA A O 1
ATOM 2485 N N . GLU A 1 327 ? 0.658 -7.832 2.184 1.00 87.81 327 GLU A N 1
ATOM 2486 C CA . GLU A 1 327 ? 0.926 -7.608 3.614 1.00 87.81 327 GLU A CA 1
ATOM 2487 C C . GLU A 1 327 ? 0.068 -6.459 4.164 1.00 87.81 327 GLU A C 1
ATOM 2489 O O . GLU A 1 327 ? -0.642 -6.623 5.162 1.00 87.81 327 GLU A O 1
ATOM 2494 N N . TYR A 1 328 ? 0.063 -5.317 3.469 1.00 90.06 328 TYR A N 1
ATOM 2495 C CA . TYR A 1 328 ? -0.739 -4.158 3.860 1.00 90.06 328 TYR A CA 1
ATOM 2496 C C . TYR A 1 328 ? -2.243 -4.393 3.698 1.00 90.06 328 TYR A C 1
ATOM 2498 O O . TYR A 1 328 ? -3.032 -3.867 4.484 1.00 90.06 328 TYR A O 1
ATOM 2506 N N . LYS A 1 329 ? -2.661 -5.218 2.730 1.00 89.50 329 LYS A N 1
ATOM 2507 C CA . LYS A 1 329 ? -4.061 -5.631 2.584 1.00 89.50 329 LYS A CA 1
ATOM 2508 C C . LYS A 1 329 ? -4.514 -6.384 3.831 1.00 89.50 329 LYS A C 1
ATOM 2510 O O . LYS A 1 329 ? -5.566 -6.071 4.373 1.00 89.50 329 LYS A O 1
ATOM 2515 N N . GLY A 1 330 ? -3.690 -7.302 4.339 1.00 86.12 330 GLY A N 1
ATOM 2516 C CA . GLY A 1 330 ? -3.968 -8.000 5.593 1.00 86.12 330 GLY A CA 1
ATOM 2517 C C . GLY A 1 330 ? -4.073 -7.056 6.796 1.00 86.12 330 GLY A C 1
ATOM 2518 O O . GLY A 1 330 ? -4.889 -7.290 7.685 1.00 86.12 330 GLY A O 1
ATOM 2519 N N . ILE A 1 331 ? -3.288 -5.973 6.829 1.00 85.88 331 ILE A N 1
ATOM 2520 C CA . ILE A 1 331 ? -3.414 -4.931 7.861 1.00 85.88 331 ILE A CA 1
ATOM 2521 C C . ILE A 1 331 ? -4.743 -4.186 7.708 1.00 85.88 331 ILE A C 1
ATOM 2523 O O . ILE A 1 331 ? -5.458 -4.039 8.697 1.00 85.88 331 ILE A O 1
ATOM 2527 N N . ALA A 1 332 ? -5.093 -3.753 6.496 1.00 84.94 332 ALA A N 1
ATOM 2528 C CA . ALA A 1 332 ? -6.353 -3.065 6.233 1.00 84.94 332 ALA A CA 1
ATOM 2529 C C . ALA A 1 332 ? -7.560 -3.937 6.623 1.00 84.94 332 ALA A C 1
ATOM 2531 O O . ALA A 1 332 ? -8.399 -3.492 7.404 1.00 84.94 332 ALA A O 1
ATOM 2532 N N . ASP A 1 333 ? -7.579 -5.202 6.194 1.00 84.38 333 ASP A N 1
ATOM 2533 C CA . ASP A 1 333 ? -8.660 -6.155 6.467 1.00 84.38 333 ASP A CA 1
ATOM 2534 C C . ASP A 1 333 ? -8.835 -6.406 7.977 1.00 84.38 333 ASP A C 1
ATOM 2536 O O . ASP A 1 333 ? -9.946 -6.304 8.497 1.00 84.38 333 ASP A O 1
ATOM 2540 N N . ARG A 1 334 ? -7.741 -6.663 8.716 1.00 81.94 334 ARG A N 1
ATOM 2541 C CA . ARG A 1 334 ? -7.788 -6.872 10.181 1.00 81.94 334 ARG A CA 1
ATOM 2542 C C . ARG A 1 334 ? -8.262 -5.642 10.951 1.00 81.94 334 ARG A C 1
ATOM 2544 O O . ARG A 1 334 ? -8.750 -5.777 12.068 1.00 81.94 334 ARG A O 1
ATOM 2551 N N . ASN A 1 335 ? -8.102 -4.458 10.370 1.00 80.06 335 ASN A N 1
ATOM 2552 C CA . ASN A 1 335 ? -8.541 -3.201 10.959 1.00 80.06 335 ASN A CA 1
ATOM 2553 C C . ASN A 1 335 ? -9.899 -2.734 10.404 1.00 80.06 335 ASN A C 1
ATOM 2555 O O . ASN A 1 335 ? -10.376 -1.676 10.798 1.00 80.06 335 ASN A O 1
ATOM 2559 N N . GLY A 1 336 ? -10.556 -3.482 9.514 1.00 76.38 336 GLY A N 1
ATOM 2560 C CA . GLY A 1 336 ? -11.818 -3.046 8.905 1.00 76.38 336 GLY A CA 1
ATOM 2561 C C . GLY A 1 336 ? -11.682 -1.783 8.043 1.00 76.38 336 GLY A C 1
ATOM 2562 O O . GLY A 1 336 ? -12.636 -1.020 7.914 1.00 76.38 336 GLY A O 1
ATOM 2563 N N . LEU A 1 337 ? -10.491 -1.537 7.487 1.00 82.75 337 LEU A N 1
ATOM 2564 C CA . LEU A 1 337 ? -10.222 -0.467 6.529 1.00 82.75 337 LEU A CA 1
ATOM 2565 C C . LEU A 1 337 ? -10.437 -0.979 5.101 1.00 82.75 337 LEU A C 1
ATOM 2567 O O . LEU A 1 337 ? -10.152 -2.133 4.785 1.00 82.75 337 LEU A O 1
ATOM 2571 N N . SER A 1 338 ? -10.880 -0.097 4.208 1.00 83.44 338 SER A N 1
ATOM 2572 C CA . SER A 1 338 ? -11.000 -0.409 2.782 1.00 83.44 338 SER A CA 1
ATOM 2573 C C . SER A 1 338 ? -9.614 -0.588 2.159 1.00 83.44 338 SER A C 1
ATOM 2575 O O . SER A 1 338 ? -8.875 0.375 1.957 1.00 83.44 338 SER A O 1
ATOM 2577 N N . ALA A 1 339 ? -9.252 -1.828 1.820 1.00 84.94 339 ALA A N 1
ATOM 2578 C CA . ALA A 1 339 ? -7.980 -2.125 1.161 1.00 84.94 339 ALA A CA 1
ATOM 2579 C C . ALA A 1 339 ? -7.821 -1.381 -0.175 1.00 84.94 339 ALA A C 1
ATOM 2581 O O . ALA A 1 339 ? -6.711 -0.994 -0.536 1.00 84.94 339 ALA A O 1
ATOM 2582 N N . GLN A 1 340 ? -8.922 -1.147 -0.896 1.00 86.06 340 GLN A N 1
ATOM 2583 C CA . GLN A 1 340 ? -8.906 -0.383 -2.140 1.00 86.06 340 GLN A CA 1
ATOM 2584 C C . GLN A 1 340 ? -8.563 1.088 -1.890 1.00 86.06 340 GLN A C 1
ATOM 2586 O O . GLN A 1 340 ? -7.760 1.660 -2.627 1.00 86.06 340 GLN A O 1
ATOM 2591 N N . ASP A 1 341 ? -9.095 1.684 -0.823 1.00 82.56 341 ASP A N 1
ATOM 2592 C CA . ASP A 1 341 ? -8.754 3.057 -0.459 1.00 82.56 341 ASP A CA 1
ATOM 2593 C C . ASP A 1 341 ? -7.327 3.149 0.081 1.00 82.56 341 ASP A C 1
ATOM 2595 O O . ASP A 1 341 ? -6.622 4.112 -0.193 1.00 82.56 341 ASP A O 1
ATOM 2599 N N . VAL A 1 342 ? -6.830 2.147 0.795 1.00 86.56 342 VAL A N 1
ATOM 2600 C CA . VAL A 1 342 ? -5.453 2.175 1.303 1.00 86.56 342 VAL A CA 1
ATOM 2601 C C . VAL A 1 342 ? -4.432 1.977 0.174 1.00 86.56 342 VAL A C 1
ATOM 2603 O O . VAL A 1 342 ? -3.444 2.704 0.100 1.00 86.56 342 VAL A O 1
ATOM 2606 N N . LEU A 1 343 ? -4.664 1.006 -0.711 1.00 87.81 343 LEU A N 1
ATOM 2607 C CA . LEU A 1 343 ? -3.622 0.447 -1.582 1.00 87.81 343 LEU A CA 1
ATOM 2608 C C . LEU A 1 343 ? -3.839 0.707 -3.069 1.00 87.81 343 LEU A C 1
ATOM 2610 O O . LEU A 1 343 ? -2.912 0.520 -3.854 1.00 87.81 343 LEU A O 1
ATOM 2614 N N . GLY A 1 344 ? -5.041 1.116 -3.473 1.00 84.75 344 GLY A N 1
ATOM 2615 C CA . GLY A 1 344 ? -5.412 1.203 -4.879 1.00 84.75 344 GLY A CA 1
ATOM 2616 C C . GLY A 1 344 ? -5.450 -0.165 -5.567 1.00 84.75 344 GLY A C 1
ATOM 2617 O O . GLY A 1 344 ? -5.512 -1.221 -4.927 1.00 84.75 344 GLY A O 1
ATOM 2618 N N . ASN A 1 345 ? -5.436 -0.143 -6.898 1.00 80.12 345 ASN A N 1
ATOM 2619 C CA . ASN A 1 345 ? -5.487 -1.353 -7.716 1.00 80.12 345 ASN A CA 1
ATOM 2620 C C . ASN A 1 345 ? -4.156 -2.112 -7.691 1.00 80.12 345 ASN A C 1
ATOM 2622 O O . ASN A 1 345 ? -3.093 -1.537 -7.468 1.00 80.12 345 ASN A O 1
ATOM 2626 N N . GLU A 1 346 ? -4.226 -3.415 -7.945 1.00 83.31 346 GLU A N 1
ATOM 2627 C CA . GLU A 1 346 ? -3.032 -4.235 -8.151 1.00 83.31 346 GLU A CA 1
ATOM 2628 C C . GLU A 1 346 ? -2.302 -3.829 -9.420 1.00 83.31 346 GLU A C 1
ATOM 2630 O O . GLU A 1 346 ? -2.921 -3.440 -10.418 1.00 83.31 346 GLU A O 1
ATOM 2635 N N . SER A 1 347 ? -0.978 -3.960 -9.382 1.00 84.88 347 SER A N 1
ATOM 2636 C CA . SER A 1 347 ? -0.187 -3.814 -10.592 1.00 84.88 347 SER A CA 1
ATOM 2637 C C . SER A 1 347 ? -0.324 -5.077 -11.432 1.00 84.88 347 SER A C 1
ATOM 2639 O O . SER A 1 347 ? -0.292 -6.196 -10.910 1.00 84.88 347 SER A O 1
ATOM 2641 N N . GLN A 1 348 ? -0.524 -4.899 -12.733 1.00 87.00 348 GLN A N 1
ATOM 2642 C CA . GLN A 1 348 ? -0.775 -5.998 -13.654 1.00 87.00 348 GLN A CA 1
ATOM 2643 C C . GLN A 1 348 ? 0.540 -6.510 -14.232 1.00 87.00 348 GLN A C 1
ATOM 2645 O O . GLN A 1 348 ? 1.389 -5.730 -14.661 1.00 87.00 348 GLN A O 1
ATOM 2650 N N . MET A 1 349 ? 0.679 -7.835 -14.294 1.00 83.62 349 MET A N 1
ATOM 2651 C CA . MET A 1 349 ? 1.768 -8.461 -15.040 1.00 83.62 349 MET A CA 1
ATOM 2652 C C . MET A 1 349 ? 1.704 -8.018 -16.511 1.00 83.62 349 MET A C 1
ATOM 2654 O O . MET A 1 349 ? 0.605 -7.832 -17.048 1.00 83.62 349 MET A O 1
ATOM 2658 N N . PRO A 1 350 ? 2.853 -7.863 -17.189 1.00 79.94 350 PRO A N 1
ATOM 2659 C CA . PRO A 1 350 ? 2.859 -7.536 -18.606 1.00 79.94 350 PRO A CA 1
ATOM 2660 C C . PRO A 1 350 ? 2.065 -8.592 -19.385 1.00 79.94 350 PRO A C 1
ATOM 2662 O O . PRO A 1 350 ? 2.202 -9.791 -19.160 1.00 79.94 350 PRO A O 1
ATOM 2665 N N . SER A 1 351 ? 1.211 -8.147 -20.309 1.00 64.31 351 SER A N 1
ATOM 2666 C CA . SER A 1 351 ? 0.243 -8.987 -21.039 1.00 64.31 351 SER A CA 1
ATOM 2667 C C . SER A 1 351 ? 0.877 -9.945 -22.065 1.00 64.31 351 SER A C 1
ATOM 2669 O O . SER A 1 351 ? 0.193 -10.460 -22.948 1.00 64.31 351 SER A O 1
ATOM 2671 N N . GLY A 1 352 ? 2.187 -10.171 -21.988 1.00 53.75 352 GLY A N 1
ATOM 2672 C CA . GLY A 1 352 ? 2.905 -11.156 -22.781 1.00 53.75 352 GLY A CA 1
AT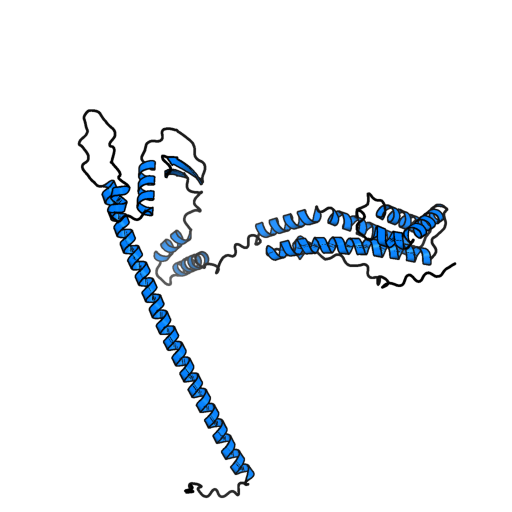OM 2673 C C . GLY A 1 352 ? 3.061 -12.431 -21.968 1.00 53.75 352 GLY A C 1
ATOM 2674 O O . GLY A 1 352 ? 3.547 -12.385 -20.843 1.00 53.75 352 GLY A O 1
ATOM 2675 N N . LYS A 1 353 ? 2.665 -13.582 -22.526 1.00 37.75 353 LYS A N 1
ATOM 2676 C CA . LYS A 1 353 ? 3.035 -14.886 -21.963 1.00 37.75 353 LYS A CA 1
ATOM 2677 C C . LYS A 1 353 ? 4.542 -14.870 -21.695 1.00 37.75 353 LYS A C 1
ATOM 2679 O O . LYS A 1 353 ? 5.314 -14.844 -22.653 1.00 37.75 353 LYS A O 1
ATOM 2684 N N . ALA A 1 354 ? 4.954 -14.911 -20.428 1.00 40.00 354 ALA A N 1
ATOM 2685 C CA . ALA A 1 354 ? 6.303 -15.343 -20.105 1.00 40.00 354 ALA A CA 1
ATOM 2686 C C . ALA A 1 354 ? 6.485 -16.700 -20.805 1.00 40.00 354 ALA A C 1
ATOM 2688 O O . ALA A 1 354 ? 5.614 -17.566 -20.637 1.00 40.00 354 ALA A O 1
ATOM 2689 N N . PRO A 1 355 ? 7.506 -16.899 -21.657 1.00 38.28 355 PRO A N 1
ATOM 2690 C CA . PRO A 1 355 ? 7.746 -18.219 -22.202 1.00 38.28 355 PRO A CA 1
ATOM 2691 C C . PRO A 1 355 ? 8.034 -19.144 -21.019 1.00 38.28 355 PRO A C 1
ATOM 2693 O O . PRO A 1 355 ? 9.073 -19.045 -20.367 1.00 38.28 355 PRO A O 1
ATOM 2696 N N . ALA A 1 356 ? 7.067 -20.015 -20.719 1.00 38.75 356 ALA A N 1
ATOM 2697 C CA . ALA A 1 356 ? 7.295 -21.191 -19.902 1.00 38.75 356 ALA A CA 1
ATOM 2698 C C . ALA A 1 356 ? 8.498 -21.926 -20.506 1.00 38.75 356 ALA A C 1
ATOM 2700 O O . ALA A 1 356 ? 8.583 -22.068 -21.727 1.00 38.75 356 ALA A O 1
ATOM 2701 N N . GLY A 1 357 ? 9.458 -22.271 -19.649 1.00 47.25 357 GLY A N 1
ATOM 2702 C CA . GLY A 1 357 ? 10.839 -22.547 -20.020 1.00 47.25 357 GLY A CA 1
ATOM 2703 C C . GLY A 1 357 ? 11.031 -23.374 -21.290 1.00 47.25 357 GLY A C 1
ATOM 2704 O O . GLY A 1 357 ? 10.560 -24.499 -21.389 1.00 47.25 357 GLY A O 1
ATOM 2705 N N . GLN A 1 358 ? 11.786 -22.813 -22.232 1.00 37.19 358 GLN A N 1
ATOM 2706 C CA . GLN A 1 358 ? 12.595 -23.543 -23.209 1.00 37.19 358 GLN A CA 1
ATOM 2707 C C . GLN A 1 358 ? 13.501 -22.529 -23.914 1.00 37.19 358 GLN A C 1
ATOM 2709 O O . GLN A 1 358 ? 13.223 -22.044 -25.009 1.00 37.19 358 GLN A O 1
ATOM 2714 N N . TRP A 1 359 ? 14.609 -22.182 -23.262 1.00 46.09 359 TRP A N 1
ATOM 2715 C CA . TRP A 1 359 ? 15.719 -21.515 -23.938 1.00 46.09 359 TRP A CA 1
ATOM 2716 C C . TRP A 1 359 ? 16.503 -22.590 -24.688 1.00 46.09 359 TRP A C 1
ATOM 2718 O O . TRP A 1 359 ? 17.494 -23.125 -24.201 1.00 46.09 359 TRP A O 1
ATOM 2728 N N . GLY A 1 360 ? 15.980 -22.979 -25.853 1.00 35.16 360 GLY A N 1
ATOM 2729 C CA . GLY A 1 360 ? 16.662 -23.878 -26.773 1.00 35.16 360 GLY A CA 1
ATOM 2730 C C . GLY A 1 360 ? 17.952 -23.229 -27.258 1.00 35.16 360 GLY A C 1
ATOM 2731 O O . GLY A 1 360 ? 17.927 -22.349 -28.118 1.00 35.16 360 GLY A O 1
ATOM 2732 N N . ILE A 1 361 ? 19.073 -23.666 -26.691 1.00 39.62 361 ILE A N 1
ATOM 2733 C CA . ILE A 1 361 ? 20.412 -23.393 -27.200 1.00 39.62 361 ILE A CA 1
ATOM 2734 C C . ILE A 1 361 ? 20.474 -24.003 -28.604 1.00 39.62 361 ILE A C 1
ATOM 2736 O O . ILE A 1 361 ? 20.422 -25.223 -28.756 1.00 39.62 361 ILE A O 1
ATOM 2740 N N . LYS A 1 362 ? 20.564 -23.166 -29.639 1.00 35.88 362 LYS A N 1
ATOM 2741 C CA . LYS A 1 362 ? 21.125 -23.604 -30.918 1.00 35.88 362 LYS A CA 1
ATOM 2742 C C . LYS A 1 362 ? 22.619 -23.294 -30.862 1.00 35.88 362 LYS A C 1
ATOM 2744 O O . LYS A 1 362 ? 22.946 -22.108 -30.781 1.00 35.88 362 LYS A O 1
ATOM 2749 N N . PRO A 1 363 ? 23.500 -24.307 -30.832 1.00 36.59 363 PRO A N 1
ATOM 2750 C CA . PRO A 1 363 ? 24.930 -24.062 -30.920 1.00 36.59 363 PRO A CA 1
ATOM 2751 C C . PRO A 1 363 ? 25.241 -23.433 -32.284 1.00 36.59 363 PRO A C 1
ATOM 2753 O O . PRO A 1 363 ? 24.642 -23.816 -33.293 1.00 36.59 363 PRO A O 1
ATOM 2756 N N . LEU A 1 364 ? 26.120 -22.429 -32.267 1.00 37.78 364 LEU A N 1
ATOM 2757 C CA . LEU A 1 364 ? 26.818 -21.943 -33.455 1.00 37.78 364 LEU A CA 1
ATOM 2758 C C . LEU A 1 364 ? 27.972 -22.885 -33.787 1.00 37.78 364 LEU A C 1
ATOM 2760 O O . LEU A 1 364 ? 28.604 -23.372 -32.819 1.00 37.78 364 LEU A O 1
#